Protein AF-A0A929GHX9-F1 (afdb_monomer)

Structure (mmCIF, N/CA/C/O backbone):
data_AF-A0A929GHX9-F1
#
_entry.id   AF-A0A929GHX9-F1
#
loop_
_atom_site.group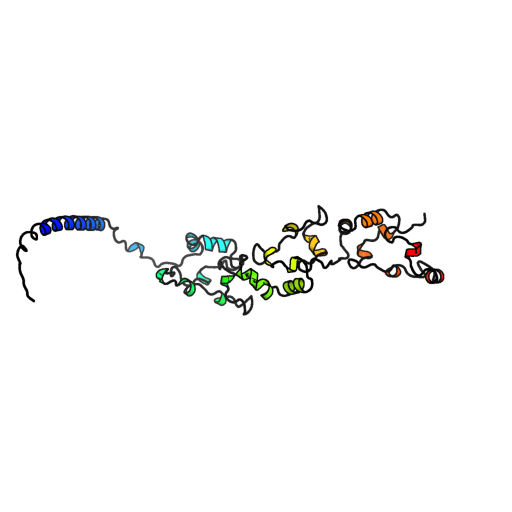_PDB
_atom_site.id
_atom_site.type_symbol
_atom_site.label_atom_id
_atom_site.label_alt_id
_atom_site.label_comp_id
_atom_site.label_asym_id
_atom_site.label_entity_id
_atom_site.label_seq_id
_atom_site.pdbx_PDB_ins_code
_atom_site.Cartn_x
_atom_site.Cartn_y
_atom_site.Cartn_z
_atom_site.occupancy
_atom_site.B_iso_or_equiv
_atom_site.auth_seq_id
_atom_site.auth_comp_id
_atom_site.auth_asym_id
_atom_site.auth_atom_id
_atom_site.pdbx_PDB_model_num
ATOM 1 N N . MET A 1 1 ? 95.157 1.832 -20.593 1.00 36.91 1 MET A N 1
ATOM 2 C CA . MET A 1 1 ? 96.230 1.495 -21.554 1.00 36.91 1 MET A CA 1
ATOM 3 C C . MET A 1 1 ? 95.744 0.381 -22.468 1.00 36.91 1 MET A C 1
ATOM 5 O O . MET A 1 1 ? 95.358 -0.647 -21.940 1.00 36.91 1 MET A O 1
ATOM 9 N N . SER A 1 2 ? 95.750 0.665 -23.778 1.00 35.66 2 SER A N 1
ATOM 10 C CA . SER A 1 2 ? 95.789 -0.217 -24.967 1.00 35.66 2 SER A CA 1
ATOM 11 C C . SER A 1 2 ? 94.829 -1.414 -25.064 1.00 35.66 2 SER A C 1
ATOM 13 O O . SER A 1 2 ? 94.863 -2.300 -24.226 1.00 35.66 2 SER A O 1
ATOM 15 N N . ASN A 1 3 ? 93.905 -1.421 -26.043 1.00 36.97 3 ASN A N 1
ATOM 16 C CA . ASN A 1 3 ? 94.089 -1.852 -27.460 1.00 36.97 3 ASN A CA 1
ATOM 17 C C . ASN A 1 3 ? 94.323 -3.377 -27.561 1.00 36.97 3 ASN A C 1
ATOM 19 O O . ASN A 1 3 ? 95.071 -3.917 -26.766 1.00 36.97 3 ASN A O 1
ATOM 23 N N . HIS A 1 4 ? 93.817 -4.169 -28.509 1.00 40.00 4 HIS A N 1
ATOM 24 C CA . HIS A 1 4 ? 93.197 -3.974 -29.826 1.00 40.00 4 HIS A CA 1
ATOM 25 C C . HIS A 1 4 ? 92.710 -5.392 -30.271 1.00 40.00 4 HIS A C 1
ATOM 27 O O . HIS A 1 4 ? 93.359 -6.371 -29.931 1.00 40.00 4 HIS A O 1
ATOM 33 N N . ILE A 1 5 ? 91.520 -5.561 -30.868 1.00 43.31 5 ILE A N 1
ATOM 34 C CA . ILE A 1 5 ? 91.279 -5.805 -32.316 1.00 43.31 5 ILE A CA 1
ATOM 35 C C . ILE A 1 5 ? 91.513 -7.252 -32.857 1.00 43.31 5 ILE A C 1
ATOM 37 O O . ILE A 1 5 ? 92.570 -7.840 -32.684 1.00 43.31 5 ILE A O 1
ATOM 41 N N . GLN A 1 6 ? 90.525 -7.696 -33.665 1.00 38.97 6 GLN A N 1
ATOM 42 C CA . GLN A 1 6 ? 90.469 -8.787 -34.681 1.00 38.97 6 GLN A CA 1
ATOM 43 C C . GLN A 1 6 ? 90.104 -10.193 -34.179 1.00 38.97 6 GLN A C 1
ATOM 45 O O . GLN A 1 6 ? 90.779 -10.789 -33.358 1.00 38.97 6 GLN A O 1
ATOM 50 N N . THR A 1 7 ? 89.044 -10.807 -34.712 1.00 40.12 7 THR A N 1
ATOM 51 C CA . THR A 1 7 ? 89.119 -11.404 -36.054 1.00 40.12 7 THR A CA 1
ATOM 52 C C . THR A 1 7 ? 87.751 -11.535 -36.735 1.00 40.12 7 THR A C 1
ATOM 54 O O . THR A 1 7 ? 86.818 -12.152 -36.233 1.00 40.12 7 THR A O 1
ATOM 57 N N . LYS A 1 8 ? 87.672 -10.978 -37.950 1.00 43.44 8 LYS A N 1
ATOM 58 C CA . LYS A 1 8 ? 86.725 -11.364 -39.001 1.00 43.44 8 LYS A CA 1
ATOM 59 C C . LYS A 1 8 ? 87.152 -12.718 -39.574 1.00 43.44 8 LYS A C 1
ATOM 61 O O . LYS A 1 8 ? 88.300 -12.834 -39.995 1.00 43.44 8 LYS A O 1
ATOM 66 N N . LYS A 1 9 ? 86.232 -13.679 -39.680 1.00 44.31 9 LYS A N 1
ATOM 67 C CA . LYS A 1 9 ? 86.100 -14.683 -40.762 1.00 44.31 9 LYS A CA 1
ATOM 68 C C . LYS A 1 9 ? 84.947 -15.627 -40.403 1.00 44.31 9 LYS A C 1
ATOM 70 O O . LYS A 1 9 ? 84.676 -15.822 -39.230 1.00 44.31 9 LYS A O 1
ATOM 75 N N . LEU A 1 10 ? 84.314 -16.209 -41.420 1.00 41.12 10 LEU A N 1
ATOM 76 C CA . LEU A 1 10 ? 83.155 -17.120 -41.368 1.00 41.12 10 LEU A CA 1
ATOM 77 C C . LEU A 1 10 ? 81.759 -16.469 -41.427 1.00 41.12 10 LEU A C 1
ATOM 79 O O . LEU A 1 10 ? 80.796 -16.958 -40.852 1.00 41.12 10 LEU A O 1
ATOM 83 N N . ILE A 1 11 ? 81.619 -15.432 -42.252 1.00 49.66 11 ILE A N 1
ATOM 84 C CA . ILE A 1 11 ? 80.398 -15.245 -43.049 1.00 49.66 11 ILE A CA 1
ATOM 85 C C . ILE A 1 11 ? 80.761 -15.747 -44.444 1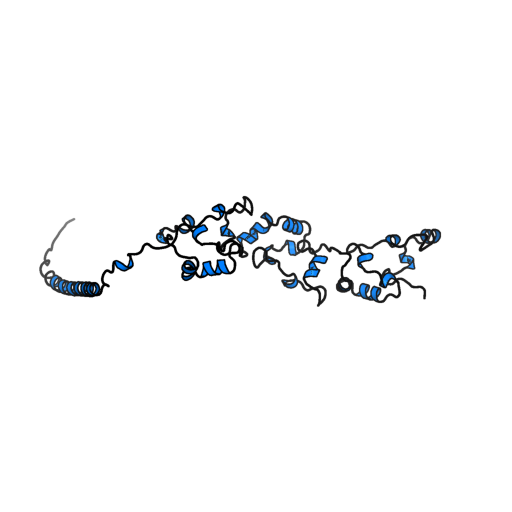.00 49.66 11 ILE A C 1
ATOM 87 O O . ILE A 1 11 ? 81.532 -15.047 -45.090 1.00 49.66 11 ILE A O 1
ATOM 91 N N . THR A 1 12 ? 80.273 -16.925 -44.867 1.00 49.53 12 THR A N 1
ATOM 92 C CA . THR A 1 12 ? 80.007 -17.228 -46.300 1.00 49.53 12 THR A CA 1
ATOM 93 C C . THR A 1 12 ? 79.404 -18.602 -46.639 1.00 49.53 12 THR A C 1
ATOM 95 O O . THR A 1 12 ? 79.076 -18.783 -47.803 1.00 49.53 12 THR A O 1
ATOM 98 N N . ILE A 1 13 ? 79.200 -19.569 -45.725 1.00 48.34 13 ILE A N 1
ATOM 99 C CA . ILE A 1 13 ? 78.753 -20.926 -46.161 1.00 48.34 13 ILE A CA 1
ATOM 100 C C . ILE A 1 13 ? 77.459 -21.449 -45.496 1.00 48.34 13 ILE A C 1
ATOM 102 O O . ILE A 1 13 ? 76.863 -22.393 -45.998 1.00 48.34 13 ILE A O 1
ATOM 106 N N . SER A 1 14 ? 76.909 -20.794 -44.465 1.00 45.03 14 SER A N 1
ATOM 107 C CA . SER A 1 14 ? 75.649 -21.262 -43.833 1.00 45.03 14 SER A CA 1
ATOM 108 C C . SER A 1 14 ? 74.358 -20.639 -44.393 1.00 45.03 14 SER A C 1
ATOM 110 O O . SER A 1 14 ? 73.260 -21.017 -43.997 1.00 45.03 14 SER A O 1
ATOM 112 N N . MET A 1 15 ? 74.457 -19.686 -45.325 1.00 43.44 15 MET A N 1
ATOM 113 C CA . MET A 1 15 ? 73.304 -18.898 -45.795 1.00 43.44 15 MET A CA 1
ATOM 114 C C . MET A 1 15 ? 72.693 -19.408 -47.114 1.00 43.44 15 MET A C 1
ATOM 116 O O . MET A 1 15 ? 71.660 -18.906 -47.539 1.00 43.44 15 MET A O 1
ATOM 120 N N . MET A 1 16 ? 73.288 -20.427 -47.747 1.00 45.50 16 MET A N 1
ATOM 121 C CA . MET A 1 16 ? 72.773 -21.015 -48.996 1.00 45.50 16 MET A CA 1
ATOM 122 C C . MET A 1 16 ? 71.933 -22.286 -48.799 1.00 45.50 16 MET A C 1
ATOM 124 O O . MET A 1 16 ? 71.165 -22.635 -49.688 1.00 45.50 16 MET A O 1
ATOM 128 N N . VAL A 1 17 ? 71.996 -22.945 -47.636 1.00 47.84 17 VAL A N 1
ATOM 129 C CA . VAL A 1 17 ? 71.197 -24.162 -47.366 1.00 47.84 17 VAL A CA 1
ATOM 130 C C . VAL A 1 17 ? 69.875 -23.846 -46.644 1.00 47.84 17 VAL A C 1
ATOM 132 O O . VAL A 1 17 ? 68.898 -24.570 -46.807 1.00 47.84 17 VAL A O 1
ATOM 135 N N . LEU A 1 18 ? 69.772 -22.711 -45.938 1.00 43.69 18 LEU A N 1
ATOM 136 C CA . LEU A 1 18 ? 68.536 -22.313 -45.239 1.00 43.69 18 LEU A CA 1
ATOM 137 C C . LEU A 1 18 ? 67.486 -21.629 -46.147 1.00 43.69 18 LEU A C 1
ATOM 139 O O . LEU A 1 18 ? 66.310 -21.552 -45.791 1.00 43.69 18 LEU A O 1
ATOM 143 N N . ILE A 1 19 ? 67.882 -21.168 -47.339 1.00 47.41 19 ILE A N 1
ATOM 144 C CA . ILE A 1 19 ? 66.967 -20.546 -48.317 1.00 47.41 19 ILE A CA 1
ATOM 145 C C . ILE A 1 19 ? 66.222 -21.614 -49.143 1.00 47.41 19 ILE A C 1
ATOM 147 O O . ILE A 1 19 ? 65.085 -21.401 -49.551 1.00 47.41 19 ILE A O 1
ATOM 151 N N . ALA A 1 20 ? 66.793 -22.812 -49.319 1.00 46.59 20 ALA A N 1
ATOM 152 C CA . ALA A 1 20 ? 66.126 -23.898 -50.044 1.00 46.59 20 ALA A CA 1
ATOM 153 C C . ALA A 1 20 ? 65.018 -24.597 -49.222 1.00 46.59 20 ALA A C 1
ATOM 155 O O . ALA A 1 20 ? 64.057 -25.099 -49.797 1.00 46.59 20 ALA A O 1
ATOM 156 N N . ALA A 1 21 ? 65.100 -24.587 -47.884 1.00 48.75 21 ALA A N 1
ATOM 157 C CA . ALA A 1 21 ? 64.090 -25.200 -47.008 1.00 48.75 21 ALA A CA 1
ATOM 158 C C . ALA A 1 21 ? 62.891 -24.280 -46.695 1.00 48.75 21 ALA A C 1
ATOM 160 O O . ALA A 1 21 ? 61.822 -24.761 -46.327 1.00 48.75 21 ALA A O 1
ATOM 161 N N . THR A 1 22 ? 63.028 -22.964 -46.877 1.00 47.44 22 THR A N 1
ATOM 162 C CA . THR A 1 22 ? 61.936 -21.991 -46.679 1.00 47.44 22 THR A CA 1
ATOM 163 C C . THR A 1 22 ? 61.046 -21.822 -47.917 1.00 47.44 22 THR A C 1
ATOM 165 O O . THR A 1 22 ? 59.905 -21.383 -47.793 1.00 47.44 22 THR A O 1
ATOM 168 N N . LEU A 1 23 ? 61.499 -22.263 -49.097 1.00 45.69 23 LEU A N 1
ATOM 169 C CA . LEU A 1 23 ? 60.709 -22.247 -50.336 1.00 45.69 23 LEU A CA 1
ATOM 170 C C . LEU A 1 23 ? 59.719 -23.422 -50.476 1.00 45.69 23 LEU A C 1
ATOM 172 O O . LEU A 1 23 ? 58.773 -23.307 -51.250 1.00 45.69 23 LEU A O 1
ATOM 176 N N . LEU A 1 24 ? 59.857 -24.512 -49.706 1.00 47.91 24 LEU A N 1
ATOM 177 C CA . LEU A 1 24 ? 58.891 -25.628 -49.736 1.00 47.91 24 LEU A CA 1
ATOM 178 C C . LEU A 1 24 ? 57.706 -25.483 -48.762 1.00 47.91 24 LEU A C 1
ATOM 180 O O . LEU A 1 24 ? 56.697 -26.156 -48.950 1.00 47.91 24 LEU A O 1
ATOM 184 N N . VAL A 1 25 ? 57.769 -24.589 -47.768 1.00 50.75 25 VAL A N 1
ATOM 185 C CA . VAL A 1 25 ? 56.644 -24.350 -46.831 1.00 50.75 25 VAL A CA 1
ATOM 186 C C . VAL A 1 25 ? 55.716 -23.222 -47.317 1.00 50.75 25 VAL A C 1
ATOM 188 O O . VAL A 1 25 ? 54.546 -23.175 -46.949 1.00 50.75 25 VAL A O 1
ATOM 191 N N . ALA A 1 26 ? 56.181 -22.352 -48.221 1.00 49.44 26 ALA A N 1
ATOM 192 C CA . ALA A 1 26 ? 55.338 -21.329 -48.849 1.00 49.44 26 ALA A CA 1
ATOM 193 C C . ALA A 1 26 ? 54.342 -21.908 -49.882 1.00 49.44 26 ALA A C 1
ATOM 195 O O . ALA A 1 26 ? 53.277 -21.333 -50.109 1.00 49.44 26 ALA A O 1
ATOM 196 N N . GLY A 1 27 ? 54.658 -23.063 -50.484 1.00 47.72 27 GLY A N 1
ATOM 197 C CA . GLY A 1 27 ? 53.808 -23.711 -51.491 1.00 47.72 27 GLY A CA 1
ATOM 198 C C . GLY A 1 27 ? 52.531 -24.348 -50.928 1.00 47.72 27 GLY A C 1
ATOM 199 O O . GLY A 1 27 ? 51.500 -24.346 -51.596 1.00 47.72 27 GLY A O 1
ATOM 200 N N . THR A 1 28 ? 52.555 -24.843 -49.686 1.00 49.06 28 THR A N 1
ATOM 201 C CA . THR A 1 28 ? 51.392 -25.508 -49.067 1.00 49.06 28 THR A CA 1
ATOM 202 C C . THR A 1 28 ? 50.371 -24.516 -48.509 1.00 49.06 28 THR A C 1
ATOM 204 O O . THR A 1 28 ? 49.171 -24.748 -48.635 1.00 49.06 28 THR A O 1
ATOM 207 N N . ALA A 1 29 ? 50.813 -23.367 -47.981 1.00 50.38 29 ALA A N 1
ATOM 208 C CA . ALA A 1 29 ? 49.911 -22.291 -47.561 1.00 50.38 29 ALA A CA 1
ATOM 209 C C . ALA A 1 29 ? 49.147 -21.687 -48.755 1.00 50.38 29 ALA A C 1
ATOM 211 O O . ALA A 1 29 ? 47.950 -21.428 -48.653 1.00 50.38 29 ALA A O 1
ATOM 212 N N . SER A 1 30 ? 49.810 -21.537 -49.909 1.00 52.50 30 SER A N 1
ATOM 213 C CA . SER A 1 30 ? 49.199 -21.019 -51.142 1.00 52.50 30 SER A CA 1
ATOM 214 C C . SER A 1 30 ? 48.161 -21.977 -51.747 1.00 52.50 30 SER A C 1
ATOM 216 O O . SER A 1 30 ? 47.097 -21.521 -52.170 1.00 52.50 30 SER A O 1
ATOM 218 N N . ALA A 1 31 ? 48.418 -23.292 -51.726 1.00 51.97 31 ALA A N 1
ATOM 219 C CA . ALA A 1 31 ? 47.500 -24.324 -52.225 1.00 51.97 31 ALA A CA 1
ATOM 220 C C . ALA A 1 31 ? 46.238 -24.490 -51.348 1.00 51.97 31 ALA A C 1
ATOM 222 O O . ALA A 1 31 ? 45.134 -24.666 -51.860 1.00 51.97 31 ALA A O 1
ATOM 223 N N . GLN A 1 32 ? 46.370 -24.372 -50.021 1.00 51.56 32 GLN A N 1
ATOM 224 C CA . GLN A 1 32 ? 45.232 -24.448 -49.093 1.00 51.56 32 GLN A CA 1
ATOM 225 C C . GLN A 1 32 ? 44.309 -23.217 -49.212 1.00 51.56 32 GLN A C 1
ATOM 227 O O . GLN A 1 32 ? 43.085 -23.334 -49.154 1.00 51.56 32 GLN A O 1
ATOM 232 N N . GLN A 1 33 ? 44.888 -22.029 -49.421 1.00 53.19 33 GLN A N 1
ATOM 233 C CA . GLN A 1 33 ? 44.145 -20.774 -49.592 1.00 53.19 33 GLN A CA 1
ATOM 234 C C . GLN A 1 33 ? 43.445 -20.676 -50.958 1.00 53.19 33 GLN A C 1
ATOM 236 O O . GLN A 1 33 ? 42.424 -19.999 -51.075 1.00 53.19 33 GLN A O 1
ATOM 241 N N . THR A 1 34 ? 43.976 -21.344 -51.987 1.00 52.59 34 THR A N 1
ATOM 242 C CA . THR A 1 34 ? 43.334 -21.466 -53.308 1.00 52.59 34 THR A CA 1
ATOM 243 C C . THR A 1 34 ? 42.204 -22.497 -53.286 1.00 52.59 34 THR A C 1
ATOM 245 O O . THR A 1 34 ? 41.095 -22.164 -53.688 1.00 52.59 34 THR A O 1
ATOM 248 N N . ALA A 1 35 ? 42.402 -23.667 -52.670 1.00 54.94 35 ALA A N 1
ATOM 249 C CA . ALA A 1 35 ? 41.354 -24.688 -52.543 1.00 54.94 35 ALA A CA 1
ATOM 250 C C . ALA A 1 35 ? 40.109 -24.231 -51.744 1.00 54.94 35 ALA A C 1
ATOM 252 O O . ALA A 1 35 ? 38.997 -24.681 -52.018 1.00 54.94 35 ALA A O 1
ATOM 253 N N . MET A 1 36 ? 40.259 -23.320 -50.769 1.00 58.38 36 MET A N 1
ATOM 254 C CA . MET A 1 36 ? 39.113 -22.719 -50.059 1.00 58.38 36 MET A CA 1
ATOM 255 C C . MET A 1 36 ? 38.369 -21.661 -50.888 1.00 58.38 36 MET A C 1
ATOM 257 O O . MET A 1 36 ? 37.184 -21.432 -50.653 1.00 58.38 36 MET A O 1
ATOM 261 N N . ARG A 1 37 ? 39.037 -21.009 -51.849 1.00 58.56 37 ARG A N 1
ATOM 262 C CA . ARG A 1 37 ? 38.414 -20.011 -52.735 1.00 58.56 37 ARG A CA 1
ATOM 263 C C . ARG A 1 37 ? 37.550 -20.653 -53.818 1.00 58.56 37 ARG A C 1
ATOM 265 O O . ARG A 1 37 ? 36.534 -20.069 -54.182 1.00 58.56 37 ARG A O 1
ATOM 272 N N . ASP A 1 38 ? 37.898 -21.862 -54.250 1.00 63.38 38 ASP A N 1
ATOM 273 C CA . ASP A 1 38 ? 37.179 -22.598 -55.299 1.00 63.38 38 ASP A CA 1
ATOM 274 C C . ASP A 1 38 ? 35.839 -23.207 -54.827 1.00 63.38 38 ASP A C 1
ATOM 276 O O . ASP A 1 38 ? 35.054 -23.677 -55.645 1.00 63.38 38 ASP A O 1
ATOM 280 N N . ASN A 1 39 ? 35.542 -23.161 -53.520 1.00 69.69 39 ASN A N 1
ATOM 281 C CA . ASN A 1 39 ? 34.286 -23.636 -52.913 1.00 69.69 39 ASN A CA 1
ATOM 282 C C . ASN A 1 39 ? 33.384 -22.504 -52.389 1.00 69.69 39 ASN A C 1
ATOM 284 O O . ASN A 1 39 ? 32.491 -22.737 -51.571 1.00 69.69 39 ASN A O 1
ATOM 288 N N . LEU A 1 40 ? 33.609 -21.262 -52.823 1.00 77.12 40 LEU A N 1
ATOM 289 C CA . LEU A 1 40 ? 32.732 -20.159 -52.438 1.00 77.12 40 LEU A CA 1
ATOM 290 C C . LEU A 1 40 ? 31.395 -20.243 -53.197 1.00 77.12 40 LEU A C 1
ATOM 292 O O . LEU A 1 40 ? 31.396 -20.499 -54.404 1.00 77.12 40 LEU A O 1
ATOM 296 N N . PRO A 1 41 ? 30.251 -20.010 -52.522 1.00 81.25 41 PRO A N 1
ATOM 297 C CA . PRO A 1 41 ? 28.956 -19.950 -53.187 1.00 81.25 41 PRO A CA 1
ATOM 298 C C . PRO A 1 41 ? 28.979 -18.943 -54.339 1.00 81.25 41 PRO A C 1
ATOM 300 O O . PRO A 1 41 ? 29.503 -17.836 -54.194 1.00 81.25 41 PRO A O 1
ATOM 303 N N . ALA A 1 42 ? 28.388 -19.318 -55.476 1.00 85.31 42 ALA A N 1
ATOM 304 C CA . ALA A 1 42 ? 28.246 -18.409 -56.605 1.00 85.31 42 ALA A CA 1
ATOM 305 C C . ALA A 1 42 ? 27.461 -17.155 -56.188 1.00 85.31 42 ALA A C 1
ATOM 307 O O . ALA A 1 42 ? 26.467 -17.242 -55.460 1.00 85.31 42 ALA A O 1
ATOM 308 N N . VAL A 1 43 ? 27.902 -15.988 -56.668 1.00 86.56 43 VAL A N 1
ATOM 309 C CA . VAL A 1 43 ? 27.217 -14.718 -56.409 1.00 86.56 43 VAL A CA 1
ATOM 310 C C . VAL A 1 43 ? 25.802 -14.798 -56.971 1.00 86.56 43 VAL A C 1
ATOM 312 O O . VAL A 1 43 ? 25.617 -14.956 -58.177 1.00 86.56 43 VAL A O 1
ATOM 315 N N . ASN A 1 44 ? 24.807 -14.649 -56.100 1.00 87.62 44 ASN A N 1
ATOM 316 C CA . ASN A 1 44 ? 23.408 -14.602 -56.492 1.00 87.62 44 ASN A CA 1
ATOM 317 C C . ASN A 1 44 ? 22.806 -13.225 -56.185 1.00 87.62 44 ASN A C 1
ATOM 319 O O . ASN A 1 44 ? 22.322 -12.974 -55.081 1.00 87.62 44 ASN A O 1
ATOM 323 N N . ALA A 1 45 ? 22.814 -12.337 -57.181 1.00 88.69 45 ALA A N 1
ATOM 324 C CA . ALA A 1 45 ? 22.251 -10.993 -57.060 1.00 88.69 45 ALA A CA 1
ATOM 325 C C . ALA A 1 45 ? 20.734 -10.992 -56.787 1.00 88.69 45 ALA A C 1
ATOM 327 O O . ALA A 1 45 ? 20.217 -10.017 -56.243 1.00 88.69 45 ALA A O 1
ATOM 328 N N . SER A 1 46 ? 20.015 -12.081 -57.098 1.00 90.19 46 SER A N 1
ATOM 329 C CA . SER A 1 46 ? 18.566 -12.156 -56.881 1.00 90.19 46 SER A CA 1
ATOM 330 C C . SER A 1 46 ? 18.183 -12.127 -55.400 1.00 90.19 46 SER A C 1
ATOM 332 O O . SER A 1 46 ? 17.062 -11.746 -55.076 1.00 90.19 46 SER A O 1
ATOM 334 N N . LEU A 1 47 ? 19.100 -12.504 -54.500 1.00 90.00 47 LEU A N 1
ATOM 335 C CA . LEU A 1 47 ? 18.871 -12.477 -53.050 1.00 90.00 47 LEU A CA 1
ATOM 336 C C . LEU A 1 47 ? 18.690 -11.052 -52.503 1.00 90.00 47 LEU A C 1
ATOM 338 O O . LEU A 1 47 ? 18.111 -10.887 -51.435 1.00 90.00 47 LEU A O 1
ATOM 342 N N . TYR A 1 48 ? 19.153 -10.037 -53.238 1.00 91.12 48 TYR A N 1
ATOM 343 C CA . TYR A 1 48 ? 19.098 -8.622 -52.853 1.00 91.12 48 TYR A CA 1
ATOM 344 C C . TYR A 1 48 ? 18.261 -7.783 -53.829 1.00 91.12 48 TYR A C 1
ATOM 346 O O . TYR A 1 48 ? 18.377 -6.562 -53.854 1.00 91.12 48 TYR A O 1
ATOM 354 N N . ALA A 1 49 ? 17.447 -8.430 -54.669 1.00 90.94 49 ALA A N 1
ATOM 355 C CA . ALA A 1 49 ? 16.682 -7.751 -55.713 1.00 90.94 49 ALA A CA 1
ATOM 356 C C . ALA A 1 49 ? 15.424 -7.035 -55.191 1.00 90.94 49 ALA A C 1
ATOM 358 O O . ALA A 1 49 ? 14.895 -6.166 -55.878 1.00 90.94 49 ALA A O 1
ATOM 359 N N . ALA A 1 50 ? 14.930 -7.410 -54.009 1.00 89.81 50 ALA A N 1
ATOM 360 C CA . ALA A 1 50 ? 13.751 -6.805 -53.400 1.00 89.81 50 ALA A CA 1
ATOM 361 C C . ALA A 1 50 ? 14.137 -5.687 -52.426 1.00 89.81 50 ALA A C 1
ATOM 363 O O . ALA A 1 50 ? 15.104 -5.814 -51.673 1.00 89.81 50 ALA A O 1
ATOM 364 N N . GLU A 1 51 ? 13.333 -4.624 -52.396 1.00 90.44 51 GLU A N 1
ATOM 365 C CA . GLU A 1 51 ? 13.423 -3.622 -51.338 1.00 90.44 51 GLU A CA 1
ATOM 366 C C . GLU A 1 51 ? 12.880 -4.204 -50.020 1.00 90.44 51 GLU A C 1
ATOM 368 O O . GLU A 1 51 ? 11.787 -4.784 -50.010 1.00 90.44 51 GLU A O 1
ATOM 373 N N . PRO A 1 52 ? 13.616 -4.083 -48.901 1.00 85.19 52 PRO A N 1
ATOM 374 C CA . PRO A 1 52 ? 13.145 -4.572 -47.614 1.00 85.19 52 PRO A CA 1
ATOM 375 C C . PRO A 1 52 ? 11.891 -3.819 -47.164 1.00 85.19 52 PRO A C 1
ATOM 377 O O . PRO A 1 52 ? 11.909 -2.598 -47.010 1.00 85.19 52 PRO A O 1
ATOM 380 N N . ILE A 1 53 ? 10.814 -4.553 -46.891 1.00 88.12 53 ILE A N 1
ATOM 381 C CA . ILE A 1 53 ? 9.661 -4.000 -46.179 1.00 88.12 53 ILE A CA 1
ATOM 382 C C . ILE A 1 53 ? 9.945 -3.964 -44.669 1.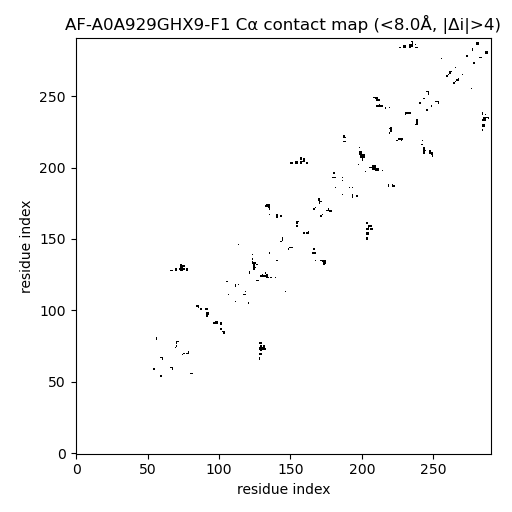00 88.12 53 ILE A C 1
ATOM 384 O O . ILE A 1 53 ? 10.678 -4.822 -44.166 1.00 88.12 53 ILE A O 1
ATOM 388 N N . PRO A 1 54 ? 9.370 -3.006 -43.921 1.00 86.44 54 PRO A N 1
ATOM 389 C CA . PRO A 1 54 ? 9.484 -3.000 -42.470 1.00 86.44 54 PRO A CA 1
ATOM 390 C C . PRO A 1 54 ? 8.922 -4.276 -41.838 1.00 86.44 54 PRO A C 1
ATOM 392 O O . PRO A 1 54 ? 7.911 -4.812 -42.296 1.00 86.44 54 PRO A O 1
ATOM 395 N N . LEU A 1 55 ? 9.563 -4.727 -40.759 1.00 89.75 55 LEU A N 1
ATOM 396 C CA . LEU A 1 55 ? 9.086 -5.866 -39.984 1.00 89.75 55 LEU A CA 1
ATOM 397 C C . LEU A 1 55 ? 7.759 -5.538 -39.290 1.00 89.75 55 LEU A C 1
ATOM 399 O O . LEU A 1 55 ? 7.527 -4.417 -38.837 1.00 89.75 55 LEU A O 1
ATOM 403 N N . THR A 1 56 ? 6.915 -6.555 -39.188 1.00 93.31 56 THR A N 1
ATOM 404 C CA . THR A 1 56 ? 5.705 -6.577 -38.358 1.00 93.31 56 THR A CA 1
ATOM 405 C C . THR A 1 56 ? 6.049 -6.852 -36.889 1.00 93.31 56 THR A C 1
ATOM 407 O O . THR A 1 56 ? 7.136 -7.335 -36.562 1.00 93.31 56 THR A O 1
ATOM 410 N N . VAL A 1 57 ? 5.108 -6.581 -35.981 1.00 93.31 57 VAL A N 1
ATOM 411 C CA . VAL A 1 57 ? 5.290 -6.798 -34.534 1.00 93.31 57 VAL A CA 1
ATOM 412 C C . VAL A 1 57 ? 5.588 -8.268 -34.197 1.00 93.31 57 VAL A C 1
ATOM 414 O O . VAL A 1 57 ? 6.444 -8.547 -33.356 1.00 93.31 57 VAL A O 1
ATOM 417 N N . ASP A 1 58 ? 4.940 -9.224 -34.867 1.00 95.31 58 ASP A N 1
ATOM 418 C CA . ASP A 1 58 ? 5.209 -10.654 -34.686 1.00 95.31 58 ASP A CA 1
ATOM 419 C C . ASP A 1 58 ? 6.581 -11.058 -35.234 1.00 95.31 58 ASP A C 1
ATOM 421 O O . ASP A 1 58 ? 7.278 -11.838 -34.586 1.00 95.31 58 ASP A O 1
ATOM 425 N N . GLN A 1 59 ? 7.027 -10.479 -36.354 1.00 95.19 59 GLN A N 1
ATOM 426 C CA . GLN A 1 59 ? 8.384 -10.693 -36.868 1.00 95.19 59 GLN A CA 1
ATOM 427 C C . GLN A 1 59 ? 9.458 -10.140 -35.925 1.00 95.19 59 GLN A C 1
ATOM 429 O O . GLN A 1 59 ? 10.450 -10.823 -35.675 1.00 95.19 59 GLN A O 1
ATOM 434 N N . CYS A 1 60 ? 9.250 -8.963 -35.325 1.00 94.62 60 CYS A N 1
ATOM 435 C CA . CYS A 1 60 ? 10.120 -8.463 -34.255 1.00 94.62 60 CYS A CA 1
ATOM 436 C C . CYS A 1 60 ? 10.173 -9.448 -33.072 1.00 94.62 60 CYS A C 1
ATOM 438 O O . CYS A 1 60 ? 11.246 -9.723 -32.525 1.00 94.62 60 CYS A O 1
ATOM 440 N N . GLY A 1 61 ? 9.024 -10.030 -32.709 1.00 95.75 61 GLY A N 1
ATOM 441 C CA . GLY A 1 61 ? 8.890 -11.014 -31.634 1.00 95.75 61 GLY A CA 1
ATOM 442 C C . GLY A 1 61 ? 9.604 -12.347 -31.873 1.00 95.75 61 GLY A C 1
ATOM 443 O O . GLY A 1 61 ? 9.926 -13.027 -30.899 1.00 95.75 61 GLY A O 1
ATOM 444 N N . GLN A 1 62 ? 9.913 -12.707 -33.124 1.00 96.75 62 GLN A N 1
ATOM 445 C CA . GLN A 1 62 ? 10.682 -13.921 -33.443 1.00 96.75 62 GLN A CA 1
ATOM 446 C C . GLN A 1 62 ? 12.119 -13.853 -32.905 1.00 96.75 62 GLN A C 1
ATOM 448 O O . GLN A 1 62 ? 12.674 -14.878 -32.512 1.00 96.75 62 GLN A O 1
ATOM 453 N N . CYS A 1 63 ? 12.701 -12.651 -32.834 1.00 96.44 63 CYS A N 1
ATOM 454 C CA . CYS A 1 63 ? 14.047 -12.426 -32.301 1.00 96.44 63 CYS A CA 1
ATOM 455 C C . CYS A 1 63 ? 14.018 -11.834 -30.883 1.00 96.44 63 CYS A C 1
ATOM 457 O O . CYS A 1 63 ? 14.762 -12.273 -30.00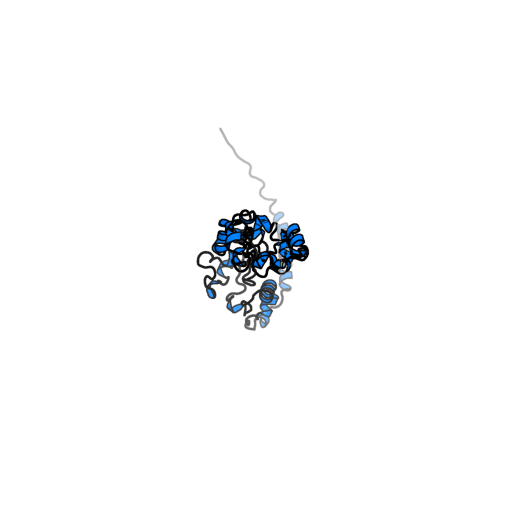7 1.00 96.44 63 CYS A O 1
ATOM 459 N N . HIS A 1 64 ? 13.131 -10.869 -30.618 1.00 95.81 64 HIS A N 1
ATOM 460 C CA . HIS A 1 64 ? 13.008 -10.185 -29.324 1.00 95.81 64 HIS A CA 1
ATOM 461 C C . HIS A 1 64 ? 11.949 -10.834 -28.425 1.00 95.81 64 HIS A C 1
ATOM 463 O O . HIS A 1 64 ? 11.065 -10.170 -27.878 1.00 95.81 64 HIS A O 1
ATOM 469 N N . THR A 1 65 ? 12.057 -12.152 -28.255 1.00 96.94 65 THR A N 1
ATOM 470 C CA . THR A 1 65 ? 11.052 -12.990 -27.580 1.00 96.94 65 THR A CA 1
ATOM 471 C C . THR A 1 65 ? 10.744 -12.528 -26.155 1.00 96.94 65 THR A C 1
ATOM 473 O O . THR A 1 65 ? 9.581 -12.509 -25.753 1.00 96.94 65 THR A O 1
ATOM 476 N N . ARG A 1 66 ? 11.761 -12.088 -25.399 1.00 97.38 66 ARG A N 1
ATOM 477 C CA . ARG A 1 66 ? 11.588 -11.558 -24.038 1.00 97.38 66 ARG A CA 1
ATOM 478 C C . ARG A 1 66 ? 10.766 -10.270 -24.020 1.00 97.38 66 ARG A C 1
ATOM 480 O O . ARG A 1 66 ? 9.767 -10.223 -23.315 1.00 97.38 66 ARG A O 1
ATOM 487 N N . HIS A 1 67 ? 11.141 -9.259 -24.805 1.00 95.94 67 HIS A N 1
ATOM 488 C CA . HIS A 1 67 ? 10.428 -7.974 -24.839 1.00 95.94 67 HIS A CA 1
ATOM 489 C C . HIS A 1 67 ? 8.997 -8.133 -25.350 1.00 95.94 67 HIS A C 1
ATOM 491 O O . HIS A 1 67 ? 8.065 -7.587 -24.767 1.00 95.94 67 HIS A O 1
ATOM 497 N N . PHE A 1 68 ? 8.813 -8.959 -26.382 1.00 97.12 68 PHE A N 1
ATOM 498 C CA . PHE A 1 68 ? 7.491 -9.311 -26.885 1.00 97.12 68 PHE A CA 1
ATOM 499 C C . PHE A 1 68 ? 6.636 -9.988 -25.803 1.00 97.12 68 PHE A C 1
ATOM 501 O O . PHE A 1 68 ? 5.470 -9.643 -25.608 1.00 97.12 68 PHE A O 1
ATOM 508 N N . SER A 1 69 ? 7.218 -10.930 -25.055 1.00 97.12 69 SER A N 1
ATOM 509 C CA . SER A 1 69 ? 6.546 -11.601 -23.941 1.00 97.12 69 SER A CA 1
ATOM 510 C C . SER A 1 69 ? 6.214 -10.641 -22.793 1.00 97.12 69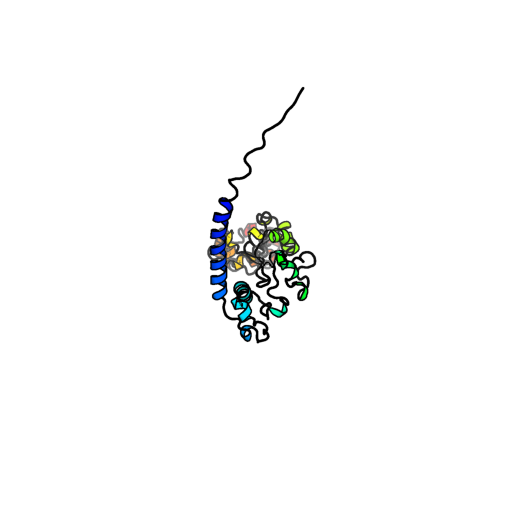 SER A C 1
ATOM 512 O O . SER A 1 69 ? 5.107 -10.697 -22.257 1.00 97.12 69 SER A O 1
ATOM 514 N N . ASP A 1 70 ? 7.133 -9.747 -22.431 1.00 97.75 70 ASP A N 1
ATOM 515 C CA . ASP A 1 70 ? 6.929 -8.740 -21.387 1.00 97.75 70 ASP A CA 1
ATOM 516 C C . ASP A 1 70 ? 5.779 -7.796 -21.751 1.00 97.75 70 ASP A C 1
ATOM 518 O O . ASP A 1 70 ? 4.860 -7.622 -20.949 1.00 97.75 70 ASP A O 1
ATOM 522 N N . LEU A 1 71 ? 5.748 -7.294 -22.992 1.00 96.88 71 LEU A N 1
ATOM 523 C CA . LEU A 1 71 ? 4.643 -6.482 -23.503 1.00 96.88 71 LEU A CA 1
ATOM 524 C C . LEU A 1 71 ? 3.321 -7.248 -23.465 1.00 96.88 71 LEU A C 1
ATOM 526 O O . LEU A 1 71 ? 2.315 -6.729 -22.978 1.00 96.88 71 LEU A O 1
ATOM 530 N N . LYS A 1 72 ? 3.314 -8.504 -23.924 1.00 95.81 72 LYS A N 1
ATOM 531 C CA . LYS A 1 72 ? 2.116 -9.353 -23.934 1.00 95.81 72 LYS A CA 1
ATOM 532 C C . LYS A 1 72 ? 1.551 -9.577 -22.530 1.00 95.81 72 LYS A C 1
ATOM 534 O O . LYS A 1 72 ? 0.338 -9.547 -22.354 1.00 95.81 72 LYS A O 1
ATOM 539 N N . GLN A 1 73 ? 2.410 -9.809 -21.541 1.00 96.44 73 GLN A N 1
ATOM 540 C CA . GLN A 1 73 ? 1.984 -10.143 -20.180 1.00 96.44 73 GLN A CA 1
ATOM 541 C C . GLN A 1 73 ? 1.762 -8.916 -19.287 1.00 96.44 73 GLN A C 1
ATOM 543 O O . GLN A 1 73 ? 0.973 -8.984 -18.346 1.00 96.44 73 GLN A O 1
ATOM 548 N N . ALA A 1 74 ? 2.492 -7.824 -19.522 1.00 96.06 74 ALA A N 1
ATOM 549 C CA . ALA A 1 74 ? 2.554 -6.683 -18.610 1.00 96.06 74 ALA A CA 1
ATOM 550 C C . ALA A 1 74 ? 2.897 -5.329 -19.252 1.00 96.06 74 ALA A C 1
ATOM 552 O O . ALA A 1 74 ? 3.162 -4.368 -18.527 1.00 96.06 74 ALA A O 1
ATOM 553 N N . GLY A 1 75 ? 2.828 -5.205 -20.578 1.00 94.94 75 GLY A N 1
ATOM 554 C CA . GLY A 1 75 ? 3.001 -3.919 -21.262 1.00 94.94 75 GLY A CA 1
ATOM 555 C C . GLY A 1 75 ? 1.883 -2.917 -20.952 1.00 94.94 75 GLY A C 1
ATOM 556 O O . GLY A 1 75 ? 2.075 -1.703 -21.041 1.00 94.94 75 GLY A O 1
ATOM 557 N N . GLY A 1 76 ? 0.702 -3.398 -20.548 1.00 94.25 76 GLY A N 1
ATOM 558 C CA . GLY A 1 76 ? -0.460 -2.545 -20.306 1.00 94.25 76 GLY A CA 1
ATOM 559 C C . GLY A 1 76 ? -0.798 -1.735 -21.559 1.00 94.25 76 GLY A C 1
ATOM 560 O O . GLY A 1 76 ? -1.015 -2.304 -22.620 1.00 94.25 76 GLY A O 1
ATOM 561 N N . LYS A 1 77 ? -0.788 -0.400 -21.459 1.00 92.94 77 LYS A N 1
ATOM 562 C CA . LYS A 1 77 ? -1.030 0.481 -22.617 1.00 92.94 77 LYS A CA 1
ATOM 563 C C . LYS A 1 77 ? 0.120 0.527 -23.631 1.00 92.94 77 LYS A C 1
ATOM 565 O O . LYS A 1 77 ? -0.094 1.041 -24.716 1.00 92.94 77 LYS A O 1
ATOM 570 N N . HIS A 1 78 ? 1.295 -0.022 -23.317 1.00 93.56 78 HIS A N 1
ATOM 571 C CA . HIS A 1 78 ? 2.433 -0.076 -24.245 1.00 93.56 78 HIS A CA 1
ATOM 572 C C . HIS A 1 78 ? 2.324 -1.218 -25.273 1.00 93.56 78 HIS A C 1
ATOM 574 O O . HIS A 1 78 ? 3.284 -1.540 -25.960 1.00 93.56 78 HIS A O 1
ATOM 580 N N . GLN A 1 79 ? 1.152 -1.847 -25.393 1.00 94.56 79 GLN A N 1
ATOM 581 C CA . GLN A 1 79 ? 0.852 -2.869 -26.396 1.00 94.56 79 GLN A CA 1
ATOM 582 C C . GLN A 1 79 ? 0.462 -2.230 -27.742 1.00 94.56 79 GLN A C 1
ATOM 584 O O . GLN A 1 79 ? -0.666 -2.380 -28.208 1.00 94.56 79 GLN A O 1
ATOM 589 N N . PHE A 1 80 ? 1.392 -1.495 -28.347 1.00 93.38 80 PHE A N 1
ATOM 590 C CA . PHE A 1 80 ? 1.255 -0.875 -29.670 1.00 93.38 80 PHE A CA 1
ATOM 591 C C . PHE A 1 80 ? 2.451 -1.241 -30.568 1.00 93.38 80 PHE A C 1
ATOM 593 O O . PHE A 1 80 ? 3.332 -1.994 -30.150 1.00 93.38 80 PHE A O 1
ATOM 600 N N . ASP A 1 81 ? 2.458 -0.772 -31.821 1.00 93.81 81 ASP A N 1
ATOM 601 C CA . ASP A 1 81 ? 3.514 -1.111 -32.781 1.00 93.81 81 ASP A CA 1
ATOM 602 C C . ASP A 1 81 ? 4.895 -0.655 -32.279 1.00 93.81 81 ASP A C 1
ATOM 604 O O . ASP A 1 81 ? 5.071 0.479 -31.838 1.00 93.81 81 ASP A O 1
ATOM 608 N N . CYS A 1 82 ? 5.897 -1.537 -32.348 1.00 94.19 82 CYS A N 1
ATOM 609 C CA . CYS A 1 82 ? 7.245 -1.267 -31.842 1.00 94.19 82 CYS A CA 1
ATOM 610 C C . CYS A 1 82 ? 7.848 0.022 -32.424 1.00 94.19 82 CYS A C 1
ATOM 612 O O . CYS A 1 82 ? 8.673 0.660 -31.772 1.00 94.19 82 CYS A O 1
ATOM 614 N N . ARG A 1 83 ? 7.433 0.398 -33.638 1.00 92.12 83 ARG A N 1
ATOM 615 C CA . ARG A 1 83 ? 7.934 1.546 -34.397 1.00 92.12 83 ARG A CA 1
ATOM 616 C C . ARG A 1 83 ? 7.385 2.890 -33.932 1.00 92.12 83 ARG A C 1
ATOM 618 O O . ARG A 1 83 ? 7.962 3.911 -34.272 1.00 92.12 83 ARG A O 1
ATOM 625 N N . GLU A 1 84 ? 6.323 2.892 -33.130 1.00 92.38 84 GLU A N 1
ATOM 626 C CA . GLU A 1 84 ? 5.799 4.110 -32.487 1.00 92.38 84 GLU A CA 1
ATOM 627 C C . GLU A 1 84 ? 6.719 4.604 -31.357 1.00 92.38 84 GLU A C 1
ATOM 629 O O . GLU A 1 84 ? 6.546 5.700 -30.835 1.00 92.38 84 GLU A O 1
ATOM 634 N N . CYS A 1 85 ? 7.689 3.780 -30.951 1.00 92.88 85 CYS A N 1
ATOM 635 C CA . CYS A 1 85 ? 8.693 4.124 -29.950 1.00 92.88 85 CYS A CA 1
ATOM 636 C C . CYS A 1 85 ? 10.107 3.980 -30.528 1.00 92.88 85 CYS A C 1
ATOM 638 O O . CYS A 1 85 ? 10.924 4.890 -30.422 1.00 92.88 85 CYS A O 1
ATOM 640 N N . HIS A 1 86 ? 10.401 2.855 -31.186 1.00 93.12 86 HIS A N 1
ATOM 641 C CA . HIS A 1 86 ? 11.692 2.608 -31.820 1.00 93.12 86 HIS A CA 1
ATOM 642 C C . HIS A 1 86 ? 11.711 3.114 -33.263 1.00 93.12 86 HIS A C 1
ATOM 644 O O . HIS A 1 86 ? 11.147 2.497 -34.160 1.00 93.12 86 HIS A O 1
ATOM 650 N N . GLU A 1 87 ? 12.435 4.199 -33.512 1.00 90.56 87 GLU A N 1
ATOM 651 C CA . GLU A 1 87 ? 12.622 4.729 -34.871 1.00 90.56 87 GLU A CA 1
ATOM 652 C C . GLU A 1 87 ? 13.879 4.170 -35.557 1.00 90.56 87 GLU A C 1
ATOM 654 O O . GLU A 1 87 ? 13.997 4.178 -36.783 1.00 90.56 87 GLU A O 1
ATOM 659 N N . VAL A 1 88 ? 14.820 3.643 -34.767 1.00 90.00 88 VAL A N 1
ATOM 660 C CA . VAL A 1 88 ? 16.098 3.099 -35.232 1.00 90.00 88 VAL A CA 1
ATOM 661 C C . VAL A 1 88 ? 16.246 1.654 -34.757 1.00 90.00 88 VAL A C 1
ATOM 663 O O . VAL A 1 88 ? 16.110 1.357 -33.572 1.00 90.00 88 VAL A O 1
ATOM 666 N N . PHE A 1 89 ? 16.575 0.748 -35.681 1.00 90.25 89 PHE A N 1
ATOM 667 C CA . PHE A 1 89 ? 16.688 -0.691 -35.425 1.00 90.25 89 PHE A CA 1
ATOM 668 C C . PHE A 1 89 ? 18.077 -1.218 -35.790 1.00 90.25 89 PHE A C 1
ATOM 670 O O . PHE A 1 89 ? 18.723 -0.704 -36.700 1.00 90.25 89 PHE A O 1
ATOM 677 N N . HIS A 1 90 ? 18.534 -2.256 -35.079 1.00 89.94 90 HIS A N 1
ATOM 678 C CA . HIS A 1 90 ? 19.827 -2.926 -35.308 1.00 89.94 90 HIS A CA 1
ATOM 679 C C . HIS A 1 90 ? 21.046 -1.977 -35.366 1.00 89.94 90 HIS A C 1
ATOM 681 O O . HIS A 1 90 ? 22.036 -2.263 -36.035 1.00 89.94 90 HIS A O 1
ATOM 687 N N . ALA A 1 91 ? 20.983 -0.854 -34.641 1.00 92.44 91 ALA A N 1
ATOM 688 C CA . ALA A 1 91 ? 22.030 0.172 -34.603 1.00 92.44 91 ALA A CA 1
ATOM 689 C C . ALA A 1 91 ? 22.935 0.105 -33.359 1.00 92.44 91 ALA A C 1
ATOM 691 O O . ALA A 1 91 ? 23.892 0.879 -33.250 1.00 92.44 91 ALA A O 1
ATOM 692 N N . TYR A 1 92 ? 22.649 -0.798 -32.414 1.00 93.62 92 TYR A N 1
ATOM 693 C CA . TYR A 1 92 ? 23.508 -1.000 -31.249 1.00 93.62 92 TYR A CA 1
ATOM 694 C C . TYR A 1 92 ? 24.880 -1.523 -31.683 1.00 93.62 92 TYR A C 1
ATOM 696 O O . TYR A 1 92 ? 24.992 -2.501 -32.423 1.00 93.62 92 TYR A O 1
ATOM 704 N N . ASN A 1 93 ? 25.931 -0.870 -31.201 1.00 94.75 93 ASN A N 1
ATOM 705 C CA . ASN A 1 93 ? 27.312 -1.195 -31.507 1.00 94.75 93 ASN A CA 1
ATOM 706 C C . ASN A 1 93 ? 28.095 -1.286 -30.185 1.00 94.75 93 ASN A C 1
ATOM 708 O O . ASN A 1 93 ? 28.389 -0.244 -29.593 1.00 94.75 93 ASN A O 1
ATOM 712 N N . PRO A 1 94 ? 28.450 -2.499 -29.712 1.00 93.94 94 PRO A N 1
ATOM 713 C CA . PRO A 1 94 ? 29.132 -2.664 -28.430 1.00 93.94 94 PRO A CA 1
ATOM 714 C C . PRO A 1 94 ? 30.448 -1.871 -28.320 1.00 93.94 94 PRO A C 1
ATOM 716 O O . PRO A 1 94 ? 30.622 -1.191 -27.312 1.00 93.94 94 PRO A O 1
ATOM 719 N N . PRO A 1 95 ? 31.334 -1.840 -29.342 1.00 96.50 95 PRO A N 1
ATOM 720 C CA . PRO A 1 95 ? 32.506 -0.957 -29.331 1.00 96.50 95 PRO A CA 1
ATOM 721 C C . PRO A 1 95 ? 32.218 0.538 -29.133 1.00 96.50 95 PRO A C 1
ATOM 723 O O . PRO A 1 95 ? 33.074 1.251 -28.618 1.00 96.50 95 PRO A O 1
ATOM 726 N N . ARG A 1 96 ? 31.047 1.030 -29.559 1.00 94.50 96 ARG A N 1
ATOM 727 C CA . ARG A 1 96 ? 30.642 2.438 -29.390 1.00 94.50 96 ARG A CA 1
ATOM 728 C C . ARG A 1 96 ? 29.840 2.694 -28.117 1.00 94.50 96 ARG A C 1
ATOM 730 O O . ARG A 1 96 ? 29.644 3.850 -27.774 1.00 94.50 96 ARG A O 1
ATOM 737 N N . ASN A 1 97 ? 29.364 1.644 -27.449 1.00 93.88 97 ASN A N 1
ATOM 738 C CA . ASN A 1 97 ? 28.505 1.724 -26.268 1.00 93.88 97 ASN A CA 1
ATOM 739 C C . ASN A 1 97 ? 27.318 2.705 -26.417 1.00 93.88 97 ASN A C 1
ATOM 741 O O . ASN A 1 97 ? 26.947 3.412 -25.486 1.00 93.88 97 ASN A O 1
ATOM 745 N N . ASN A 1 98 ? 26.708 2.752 -27.600 1.00 94.06 98 ASN A N 1
ATOM 746 C CA . ASN A 1 98 ? 25.733 3.780 -27.977 1.00 94.06 98 ASN A CA 1
ATOM 747 C C . ASN A 1 98 ? 24.291 3.494 -27.520 1.00 94.06 98 ASN A C 1
ATOM 749 O O . ASN A 1 98 ? 23.363 4.090 -28.053 1.00 94.06 98 ASN A O 1
ATOM 753 N N . TYR A 1 99 ? 24.068 2.569 -26.578 1.00 90.56 99 TYR A N 1
ATOM 754 C CA . TYR A 1 99 ? 22.714 2.140 -26.197 1.00 90.56 99 TYR A CA 1
ATOM 755 C C . TYR A 1 99 ? 21.863 3.305 -25.674 1.00 90.56 99 TYR A C 1
ATOM 757 O O . TYR A 1 99 ? 20.756 3.513 -26.155 1.00 90.56 99 TYR A O 1
ATOM 765 N N . ALA A 1 100 ? 22.397 4.098 -24.741 1.00 88.81 100 ALA A N 1
ATOM 766 C CA . ALA A 1 100 ? 21.668 5.216 -24.140 1.00 88.81 100 ALA A CA 1
ATOM 767 C C . ALA A 1 100 ? 21.258 6.293 -25.162 1.00 88.81 100 ALA A C 1
ATOM 769 O O . ALA A 1 100 ? 20.230 6.934 -24.992 1.00 88.81 100 ALA A O 1
ATOM 770 N N . GLU A 1 101 ? 22.035 6.467 -26.232 1.00 91.25 101 GLU A N 1
ATOM 771 C CA . GLU A 1 101 ? 21.781 7.472 -27.272 1.00 91.25 101 GLU A CA 1
ATOM 772 C C . GLU A 1 101 ? 20.670 7.054 -28.242 1.00 91.25 101 GLU A C 1
ATOM 774 O O . GLU A 1 101 ? 19.989 7.905 -28.805 1.00 91.25 101 GLU A O 1
ATOM 779 N N . ILE A 1 102 ? 20.504 5.746 -28.464 1.00 92.94 102 ILE A N 1
ATOM 780 C CA . ILE A 1 102 ? 19.550 5.198 -29.442 1.00 92.94 102 ILE A CA 1
ATOM 781 C C . ILE A 1 102 ? 18.248 4.707 -28.800 1.00 92.94 102 ILE A C 1
ATOM 783 O O . ILE A 1 102 ? 17.345 4.273 -29.516 1.00 92.94 102 ILE A O 1
ATOM 787 N N . MET A 1 103 ? 18.160 4.704 -27.466 1.00 92.25 103 MET A N 1
ATOM 788 C CA . MET A 1 103 ? 16.943 4.300 -26.771 1.00 92.25 103 MET A CA 1
ATOM 789 C C . MET A 1 103 ? 15.907 5.428 -26.762 1.00 92.25 103 MET A C 1
ATOM 791 O O . MET A 1 103 ? 16.256 6.574 -26.474 1.00 92.25 103 MET A O 1
ATOM 795 N N . PRO A 1 104 ? 14.625 5.115 -27.020 1.00 92.75 104 PRO A N 1
ATOM 796 C CA . PRO A 1 104 ? 13.559 6.105 -26.952 1.00 92.75 104 PRO A CA 1
ATOM 797 C C . PRO A 1 104 ? 13.414 6.688 -25.546 1.00 92.75 104 PRO A C 1
ATOM 799 O O . PRO A 1 104 ? 13.498 5.973 -24.544 1.00 92.75 104 PRO A O 1
ATOM 802 N N . LEU A 1 105 ? 13.151 7.991 -25.471 1.00 91.19 105 LEU A N 1
ATOM 803 C CA . LEU A 1 105 ? 12.936 8.680 -24.205 1.00 91.19 105 LEU A CA 1
ATOM 804 C C . LEU A 1 105 ? 11.467 8.592 -23.791 1.00 91.19 105 LEU A C 1
ATOM 806 O O . LEU A 1 105 ? 10.569 8.924 -24.562 1.00 91.19 105 LEU A O 1
ATOM 810 N N . CYS A 1 106 ? 11.215 8.236 -22.529 1.00 93.06 106 CYS A N 1
ATOM 811 C CA . CYS A 1 106 ? 9.862 8.215 -21.962 1.00 93.06 106 CYS A CA 1
ATOM 812 C C . CYS A 1 106 ? 9.174 9.587 -22.084 1.00 93.06 106 CYS A C 1
ATOM 814 O O . CYS A 1 106 ? 7.967 9.665 -22.321 1.00 93.06 106 CYS A O 1
ATOM 816 N N . ALA A 1 107 ? 9.971 10.657 -21.968 1.00 91.56 107 ALA A N 1
ATOM 817 C CA . ALA A 1 107 ? 9.537 12.048 -22.022 1.00 91.56 107 ALA A CA 1
ATOM 818 C C . ALA A 1 107 ? 8.903 12.465 -23.366 1.00 91.56 107 ALA A C 1
ATOM 820 O O . ALA A 1 107 ? 8.215 13.480 -23.430 1.00 91.56 107 ALA A O 1
ATOM 821 N N . THR A 1 108 ? 9.102 11.687 -24.438 1.00 91.31 108 THR A N 1
ATOM 822 C CA . THR A 1 108 ? 8.485 11.954 -25.748 1.00 91.31 108 THR A CA 1
ATOM 823 C C . THR A 1 108 ? 6.959 11.834 -25.696 1.00 91.31 108 THR A C 1
ATOM 825 O O . THR A 1 108 ? 6.257 12.550 -26.405 1.00 91.31 108 THR A O 1
ATOM 828 N N . CYS A 1 109 ? 6.432 10.957 -24.834 1.00 93.31 109 CYS A N 1
ATOM 829 C CA . CYS A 1 109 ? 4.990 10.744 -24.675 1.00 93.31 109 CYS A CA 1
ATOM 830 C C . CYS A 1 109 ? 4.484 11.045 -23.258 1.00 93.31 109 CYS A C 1
ATOM 832 O O . CYS A 1 109 ? 3.307 11.358 -23.076 1.00 93.31 109 CYS A O 1
ATOM 834 N N . HIS A 1 110 ? 5.345 10.933 -22.246 1.00 93.38 110 HIS A N 1
ATOM 835 C CA . HIS A 1 110 ? 4.997 11.150 -20.847 1.00 93.38 110 HIS A CA 1
ATOM 836 C C . HIS A 1 110 ? 5.608 12.448 -20.315 1.00 93.38 110 HIS A C 1
ATOM 838 O O . HIS A 1 110 ? 6.707 12.829 -20.687 1.00 93.38 110 HIS A O 1
ATOM 844 N N . GLY A 1 111 ? 4.900 13.122 -19.408 1.00 93.25 111 GLY A N 1
ATOM 845 C CA . GLY A 1 111 ? 5.484 14.201 -18.610 1.00 93.25 111 GLY A CA 1
ATOM 846 C C . GLY A 1 111 ? 6.273 13.650 -17.420 1.00 93.25 111 GLY A C 1
ATOM 847 O O . GLY A 1 111 ? 6.869 12.578 -17.486 1.00 93.25 111 GLY A O 1
ATOM 848 N N . GLN A 1 112 ? 6.206 14.357 -16.295 1.00 92.25 112 GLN A N 1
ATOM 849 C CA . GLN A 1 112 ? 6.806 13.945 -15.024 1.00 92.25 112 GLN A CA 1
ATOM 850 C C . GLN A 1 112 ? 5.700 13.512 -14.047 1.00 92.25 112 GLN A C 1
ATOM 852 O O . GLN A 1 112 ? 5.267 14.302 -13.209 1.00 92.25 112 GLN A O 1
ATOM 857 N N . PRO A 1 113 ? 5.181 12.271 -14.155 1.00 91.62 113 PRO A N 1
ATOM 858 C CA . PRO A 1 113 ? 4.043 11.820 -13.348 1.00 91.62 113 PRO A CA 1
ATOM 859 C C . PRO A 1 113 ? 4.357 11.719 -11.848 1.00 91.62 113 PRO A C 1
ATOM 861 O O . PRO A 1 113 ? 3.433 11.684 -11.044 1.00 91.62 113 PRO A O 1
ATOM 864 N N . HIS A 1 114 ? 5.639 11.676 -11.477 1.00 91.31 114 HIS A N 1
ATOM 865 C CA . HIS A 1 114 ? 6.116 11.630 -10.091 1.00 91.31 114 HIS A CA 1
ATOM 866 C C . HIS A 1 114 ? 6.763 12.960 -9.652 1.00 91.31 114 HIS A C 1
ATOM 868 O O . HIS A 1 114 ? 7.520 12.997 -8.684 1.00 91.31 114 HIS A O 1
ATOM 874 N N . GLY A 1 115 ? 6.478 14.047 -10.379 1.00 91.00 115 GLY A N 1
ATOM 875 C CA . GLY A 1 115 ? 7.057 15.368 -10.148 1.00 91.00 115 GLY A CA 1
ATOM 876 C C . GLY A 1 115 ? 8.542 15.471 -10.507 1.00 91.00 115 GLY A C 1
ATOM 877 O O . GLY A 1 115 ? 9.158 14.545 -11.035 1.00 91.00 115 GLY A O 1
ATOM 878 N N . ASP A 1 116 ? 9.116 16.627 -10.191 1.00 91.94 116 ASP A N 1
ATOM 879 C CA . ASP A 1 116 ? 10.423 17.057 -10.702 1.00 91.94 116 ASP A CA 1
ATOM 880 C C . ASP A 1 116 ? 11.612 16.389 -9.984 1.00 91.94 116 ASP A C 1
ATOM 882 O O . ASP A 1 116 ? 12.752 16.481 -10.435 1.00 91.94 116 ASP A O 1
ATOM 886 N N . LYS A 1 117 ? 11.363 15.710 -8.855 1.00 91.25 117 LYS A N 1
ATOM 887 C CA . LYS A 1 117 ? 12.399 15.020 -8.066 1.00 91.25 117 LYS A CA 1
ATOM 888 C C . LYS A 1 117 ? 12.815 13.671 -8.658 1.00 91.25 117 LYS A C 1
ATOM 890 O O . LYS A 1 117 ? 13.963 13.265 -8.498 1.00 91.25 117 LYS A O 1
ATOM 895 N N . HIS A 1 118 ? 11.896 12.965 -9.320 1.00 91.75 118 HIS A N 1
ATOM 896 C CA . HIS A 1 118 ? 12.099 11.585 -9.777 1.00 91.75 118 HIS A CA 1
ATOM 897 C C . HIS A 1 118 ? 11.929 11.477 -11.297 1.00 91.75 118 HIS A C 1
ATOM 899 O O . HIS A 1 118 ? 10.992 10.856 -11.801 1.00 91.75 118 HIS A O 1
ATOM 905 N N . VAL A 1 119 ? 12.853 12.102 -12.031 1.00 91.62 119 VAL A N 1
ATOM 906 C CA . VAL A 1 119 ? 12.814 12.201 -13.503 1.00 91.62 119 VAL A CA 1
ATOM 907 C C . VAL A 1 119 ? 13.603 11.104 -14.223 1.00 91.62 119 VAL A C 1
ATOM 909 O O . VAL A 1 119 ? 13.354 10.839 -15.396 1.00 91.62 119 VAL A O 1
ATOM 912 N N . GLU A 1 120 ? 14.497 10.410 -13.519 1.00 90.75 120 GLU A N 1
ATOM 913 C CA . GLU A 1 120 ? 15.269 9.285 -14.056 1.00 90.75 120 GLU A CA 1
ATOM 914 C C . GLU A 1 120 ? 14.413 8.012 -14.093 1.00 90.75 120 GLU A C 1
ATOM 916 O O . GLU A 1 120 ? 14.508 7.137 -13.230 1.00 90.75 120 GLU A O 1
ATOM 921 N N . CYS A 1 121 ? 13.527 7.922 -15.090 1.00 91.88 121 CYS A N 1
ATOM 922 C CA . CYS A 1 121 ? 12.453 6.927 -15.133 1.00 91.88 121 CYS A CA 1
ATOM 923 C C . CYS A 1 121 ? 12.963 5.484 -15.006 1.00 91.88 121 CYS A C 1
ATOM 925 O O . CYS A 1 121 ? 12.371 4.680 -14.285 1.00 91.88 121 CYS A O 1
ATOM 927 N N . ILE A 1 122 ? 14.063 5.155 -15.693 1.00 90.69 122 ILE A N 1
ATOM 928 C CA . ILE A 1 122 ? 14.586 3.784 -15.788 1.00 90.69 122 ILE A CA 1
ATOM 929 C C . ILE A 1 122 ? 15.209 3.281 -14.480 1.00 90.69 122 ILE A C 1
ATOM 931 O O . ILE A 1 122 ? 15.359 2.075 -14.313 1.00 90.69 122 ILE A O 1
ATOM 935 N N . ASN A 1 123 ? 15.510 4.172 -13.528 1.00 90.00 123 ASN A N 1
ATOM 936 C CA . ASN A 1 123 ? 16.014 3.762 -12.218 1.00 90.00 123 ASN A CA 1
ATOM 937 C C . ASN A 1 123 ? 14.974 2.926 -11.454 1.00 90.00 123 ASN A C 1
ATOM 939 O O . ASN A 1 123 ? 15.346 2.033 -10.700 1.00 90.00 123 ASN A O 1
ATOM 943 N N . CYS A 1 124 ? 13.681 3.200 -11.659 1.00 92.19 124 CYS A N 1
ATOM 944 C CA . CYS A 1 124 ? 12.581 2.419 -11.079 1.00 92.19 124 CYS A CA 1
ATOM 945 C C . CYS A 1 124 ? 11.900 1.533 -12.131 1.00 92.19 124 CYS A C 1
ATOM 947 O O . CYS A 1 124 ? 11.560 0.379 -11.878 1.00 92.19 124 CYS A O 1
ATOM 949 N N . HIS A 1 125 ? 11.681 2.068 -13.332 1.00 93.19 125 HIS A N 1
ATOM 950 C CA . HIS A 1 125 ? 11.012 1.376 -14.429 1.00 93.19 125 HIS A CA 1
ATOM 951 C C . HIS A 1 125 ? 12.012 0.572 -15.268 1.00 93.19 125 HIS A C 1
ATOM 953 O O . HIS A 1 125 ? 12.079 0.748 -16.480 1.00 93.19 125 HIS A O 1
ATOM 959 N N . GLU A 1 126 ? 12.769 -0.325 -14.628 1.00 91.44 126 GLU A N 1
ATOM 960 C CA . GLU A 1 126 ? 13.892 -1.074 -15.225 1.00 91.44 126 GLU A CA 1
ATOM 961 C C . GLU A 1 126 ? 13.538 -1.796 -16.538 1.00 91.44 126 GLU A C 1
ATOM 963 O O . GLU A 1 126 ? 14.400 -2.039 -17.384 1.00 91.44 126 GLU A O 1
ATOM 968 N N . ASN A 1 127 ? 12.260 -2.144 -16.721 1.00 93.88 127 ASN A N 1
ATOM 969 C CA . ASN A 1 127 ? 11.751 -2.732 -17.949 1.00 93.88 127 ASN A CA 1
ATOM 970 C C . ASN A 1 127 ? 10.748 -1.797 -18.655 1.00 93.88 127 ASN A C 1
ATOM 972 O O . ASN A 1 127 ? 9.568 -1.793 -18.289 1.00 93.88 127 ASN A O 1
ATOM 976 N N . PRO A 1 128 ? 11.147 -1.083 -19.726 1.00 93.81 128 PRO A N 1
ATOM 977 C CA . PRO A 1 128 ? 10.240 -0.212 -20.480 1.00 93.81 128 PRO A CA 1
ATOM 978 C C . PRO A 1 128 ? 9.146 -0.996 -21.227 1.00 93.81 128 PRO A C 1
ATOM 980 O O . PRO A 1 128 ? 8.121 -0.432 -21.597 1.00 93.81 128 PRO A O 1
ATOM 983 N N . HIS A 1 129 ? 9.320 -2.311 -21.394 1.00 95.94 129 HIS A N 1
ATOM 984 C CA . HIS A 1 129 ? 8.336 -3.224 -21.983 1.00 95.94 129 HIS A CA 1
ATOM 985 C C . HIS A 1 129 ? 7.361 -3.813 -20.950 1.00 95.94 129 HIS A C 1
ATOM 987 O O . HIS A 1 129 ? 6.418 -4.516 -21.307 1.00 95.94 129 HIS A O 1
ATOM 993 N N . ALA A 1 130 ? 7.562 -3.524 -19.664 1.00 96.12 130 ALA A N 1
ATOM 994 C CA . ALA A 1 130 ? 6.626 -3.837 -18.591 1.00 96.12 130 ALA A CA 1
ATOM 995 C C . ALA A 1 130 ? 6.685 -2.746 -17.507 1.00 96.12 130 ALA A C 1
ATOM 997 O O . ALA A 1 130 ? 6.982 -3.043 -16.349 1.00 96.12 130 ALA A O 1
ATOM 998 N N . PRO A 1 131 ? 6.392 -1.477 -17.844 1.00 92.75 131 PRO A N 1
ATOM 999 C CA . PRO A 1 131 ? 6.767 -0.329 -17.018 1.00 92.75 131 PRO A CA 1
ATOM 1000 C C . PRO A 1 131 ? 6.104 -0.332 -15.635 1.00 92.75 131 PRO A C 1
ATOM 1002 O O . PRO A 1 131 ? 6.646 0.217 -14.687 1.00 92.75 131 PRO A O 1
ATOM 1005 N N . LYS A 1 132 ? 4.949 -0.986 -15.463 1.00 92.12 132 LYS A N 1
ATOM 1006 C CA . LYS A 1 132 ? 4.288 -1.104 -14.150 1.00 92.12 132 LYS A CA 1
ATOM 1007 C C . LYS A 1 132 ? 4.865 -2.201 -13.248 1.00 92.12 132 LYS A C 1
ATOM 1009 O O . LYS A 1 132 ? 4.494 -2.276 -12.081 1.00 92.12 132 LYS A O 1
ATOM 1014 N N . ARG A 1 133 ? 5.739 -3.071 -13.762 1.00 93.25 133 ARG A N 1
ATOM 1015 C CA . ARG A 1 133 ? 6.442 -4.082 -12.963 1.00 93.25 133 ARG A CA 1
ATOM 1016 C C . ARG A 1 133 ? 7.702 -3.456 -12.370 1.00 93.25 133 ARG A C 1
ATOM 1018 O O . ARG A 1 133 ? 8.794 -3.660 -12.883 1.00 93.25 133 ARG A O 1
ATOM 1025 N N . VAL A 1 134 ? 7.517 -2.690 -11.301 1.00 94.06 134 VAL A N 1
ATOM 1026 C CA . VAL A 1 134 ? 8.613 -2.054 -10.561 1.00 94.06 134 VAL A CA 1
ATOM 1027 C C . VAL A 1 134 ? 9.004 -2.966 -9.393 1.00 94.06 134 VAL A C 1
ATOM 1029 O O . VAL A 1 134 ? 8.203 -3.117 -8.460 1.00 94.06 134 VAL A O 1
ATOM 1032 N N . PRO A 1 135 ? 10.173 -3.629 -9.444 1.00 92.00 135 PRO A N 1
ATOM 1033 C CA . PRO A 1 135 ? 10.653 -4.424 -8.322 1.00 92.00 135 PRO A CA 1
ATOM 1034 C C . PRO A 1 135 ? 10.952 -3.522 -7.122 1.00 92.00 135 PRO A C 1
ATOM 1036 O O . PRO A 1 135 ? 11.185 -2.322 -7.269 1.00 92.00 135 PRO A O 1
ATOM 1039 N N . MET A 1 136 ? 10.940 -4.100 -5.922 1.00 92.06 136 MET A N 1
ATOM 1040 C CA . MET A 1 136 ? 11.487 -3.397 -4.768 1.00 92.06 136 MET A CA 1
ATOM 1041 C C . MET A 1 136 ? 13.014 -3.386 -4.890 1.00 92.06 136 MET A C 1
ATOM 1043 O O . MET A 1 136 ? 13.628 -4.437 -5.069 1.00 92.06 136 MET A O 1
ATOM 1047 N N . THR A 1 137 ? 13.621 -2.202 -4.824 1.00 88.88 137 THR A N 1
ATOM 1048 C CA . THR A 1 137 ? 15.074 -2.011 -4.923 1.00 88.88 137 THR A CA 1
ATOM 1049 C C . THR A 1 137 ? 15.571 -1.201 -3.731 1.00 88.88 137 THR A C 1
ATOM 1051 O O . THR A 1 137 ? 14.807 -0.454 -3.122 1.00 88.88 137 THR A O 1
ATOM 1054 N N . HIS A 1 138 ? 16.867 -1.291 -3.424 1.00 86.31 138 HIS A N 1
ATOM 1055 C CA . HIS A 1 138 ? 17.485 -0.476 -2.369 1.00 86.31 138 HIS A CA 1
ATOM 1056 C C . HIS A 1 138 ? 17.349 1.031 -2.608 1.00 86.31 138 HIS A C 1
ATOM 1058 O O . HIS A 1 138 ? 17.314 1.817 -1.668 1.00 86.31 138 HIS A O 1
ATOM 1064 N N . MET A 1 139 ? 17.275 1.450 -3.873 1.00 87.69 139 MET A N 1
ATOM 1065 C CA . MET A 1 139 ? 17.044 2.851 -4.202 1.00 87.69 139 MET A CA 1
ATOM 1066 C C . MET A 1 139 ? 15.613 3.269 -3.846 1.00 87.69 139 MET A C 1
ATOM 1068 O O . MET A 1 139 ? 15.434 4.320 -3.237 1.00 87.69 139 MET A O 1
ATOM 1072 N N . LEU A 1 140 ? 14.614 2.430 -4.147 1.00 90.31 140 LEU A N 1
ATOM 1073 C CA . LEU A 1 140 ? 13.215 2.708 -3.817 1.00 90.31 140 LEU A CA 1
ATOM 1074 C C . LEU A 1 140 ? 12.955 2.700 -2.300 1.00 90.31 140 LEU A C 1
ATOM 1076 O O . LEU A 1 140 ? 12.208 3.537 -1.799 1.00 90.31 140 LEU A O 1
ATOM 1080 N N . GLU A 1 141 ? 13.614 1.797 -1.572 1.00 88.25 141 GLU A N 1
ATOM 1081 C CA . GLU A 1 141 ? 13.572 1.700 -0.106 1.00 88.25 141 GLU A CA 1
ATOM 1082 C C . GLU A 1 141 ? 13.856 3.049 0.580 1.00 88.25 141 GLU A C 1
ATOM 1084 O O . GLU A 1 141 ? 13.152 3.427 1.516 1.00 88.25 141 GLU A O 1
ATOM 1089 N N . GLY A 1 142 ? 14.828 3.811 0.069 1.00 89.62 142 GLY A N 1
ATOM 1090 C CA . GLY A 1 142 ? 15.259 5.084 0.654 1.00 89.62 142 GLY A CA 1
ATOM 1091 C C . GLY A 1 142 ? 14.380 6.300 0.343 1.00 89.62 142 GLY A C 1
ATOM 1092 O O . GLY A 1 142 ? 14.632 7.365 0.900 1.00 89.62 142 GLY A O 1
ATOM 1093 N N . ILE A 1 143 ? 13.378 6.175 -0.535 1.00 92.75 143 ILE A N 1
ATOM 1094 C CA . ILE A 1 143 ? 12.586 7.315 -1.040 1.00 92.75 143 ILE A CA 1
ATOM 1095 C C . ILE A 1 143 ? 11.077 7.154 -0.826 1.00 92.75 143 ILE A C 1
ATOM 1097 O O . ILE A 1 143 ? 10.287 7.918 -1.376 1.00 92.75 143 ILE A O 1
ATOM 1101 N N . CYS A 1 144 ? 10.648 6.178 -0.018 1.00 93.44 144 CYS A N 1
ATOM 1102 C CA . CYS A 1 144 ? 9.228 5.924 0.239 1.00 93.44 144 CYS A CA 1
ATOM 1103 C C . CYS A 1 144 ? 8.480 7.203 0.660 1.00 93.44 144 CYS A C 1
ATOM 1105 O O . CYS A 1 144 ? 7.403 7.487 0.141 1.00 93.44 144 CYS A O 1
ATOM 1107 N N . SER A 1 145 ? 9.073 8.007 1.548 1.00 93.06 145 SER A N 1
ATOM 1108 C CA . SER A 1 145 ? 8.469 9.219 2.114 1.00 93.06 145 SER A CA 1
ATOM 1109 C C . SER A 1 145 ? 8.396 10.411 1.155 1.00 93.06 145 SER A C 1
ATOM 1111 O O . SER A 1 145 ? 7.589 11.308 1.396 1.00 93.06 145 SER A O 1
ATOM 1113 N N . ASP A 1 146 ? 9.160 10.425 0.055 1.00 93.62 146 ASP A N 1
ATOM 1114 C CA . ASP A 1 146 ? 9.028 11.470 -0.971 1.00 93.62 146 ASP A CA 1
ATOM 1115 C C . ASP A 1 146 ? 7.642 11.423 -1.643 1.00 93.62 146 ASP A C 1
ATOM 1117 O O . ASP A 1 146 ? 7.128 12.459 -2.065 1.00 93.62 146 ASP A O 1
ATOM 1121 N N . CYS A 1 147 ? 7.026 10.234 -1.708 1.00 92.88 147 CYS A N 1
ATOM 1122 C CA . CYS A 1 147 ? 5.699 10.012 -2.295 1.00 92.88 147 CYS A CA 1
ATOM 1123 C C . CYS A 1 147 ? 4.628 9.629 -1.251 1.00 92.88 147 CYS A C 1
ATOM 1125 O O . CYS A 1 147 ? 3.485 10.070 -1.349 1.00 92.88 147 CYS A O 1
ATOM 1127 N N . HIS A 1 148 ? 4.989 8.837 -0.237 1.00 94.69 148 HIS A N 1
ATOM 1128 C CA . HIS A 1 148 ? 4.120 8.349 0.845 1.00 94.69 148 HIS A CA 1
ATOM 1129 C C . HIS A 1 148 ? 4.334 9.130 2.152 1.00 94.69 148 HIS A C 1
ATOM 1131 O O . HIS A 1 148 ? 4.493 8.563 3.234 1.00 94.69 148 HIS A O 1
ATOM 1137 N N . GLY A 1 149 ? 4.367 10.460 2.044 1.00 95.00 149 GLY A N 1
ATOM 1138 C CA . GLY A 1 149 ? 4.564 11.363 3.180 1.00 95.00 149 GLY A CA 1
ATOM 1139 C C . GLY A 1 149 ? 3.572 11.155 4.336 1.00 95.00 149 GLY A C 1
ATOM 11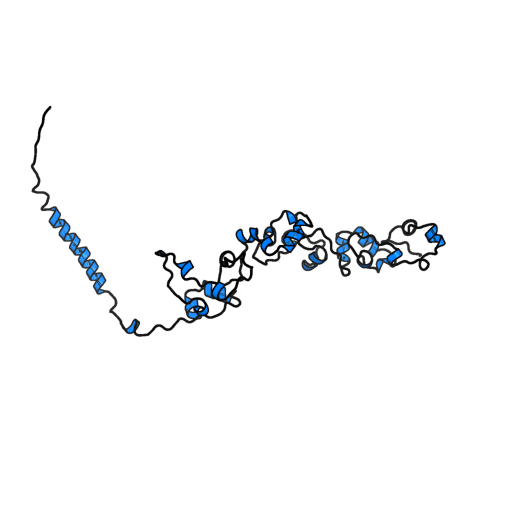40 O O . GLY A 1 149 ? 4.025 11.055 5.475 1.00 95.00 149 GLY A O 1
ATOM 1141 N N . PRO A 1 150 ? 2.249 11.034 4.092 1.00 96.19 150 PRO A N 1
ATOM 1142 C CA . PRO A 1 150 ? 1.272 10.836 5.165 1.00 96.19 150 PRO A CA 1
ATOM 1143 C C . PRO A 1 150 ? 1.558 9.609 6.037 1.00 96.19 150 PRO A C 1
ATOM 1145 O O . PRO A 1 150 ? 1.486 9.697 7.255 1.00 96.19 150 PRO A O 1
ATOM 1148 N N . GLN A 1 151 ? 1.957 8.491 5.431 1.00 95.25 151 GLN A N 1
ATOM 1149 C CA . GLN A 1 151 ? 2.260 7.244 6.137 1.00 95.25 151 GLN A CA 1
ATOM 1150 C C . GLN A 1 151 ? 3.499 7.380 7.031 1.00 95.25 151 GLN A C 1
ATOM 1152 O O . GLN A 1 151 ? 3.538 6.855 8.143 1.00 95.25 151 GLN A O 1
ATOM 1157 N N . ALA A 1 152 ? 4.511 8.114 6.561 1.00 94.38 152 ALA A N 1
ATOM 1158 C CA . ALA A 1 152 ? 5.690 8.419 7.364 1.00 94.38 152 ALA A CA 1
ATOM 1159 C C . ALA A 1 152 ? 5.342 9.309 8.571 1.00 94.38 152 ALA A C 1
ATOM 1161 O O . ALA A 1 152 ? 5.872 9.093 9.659 1.00 94.38 152 ALA A O 1
ATOM 1162 N N . VAL A 1 153 ? 4.427 10.269 8.389 1.00 96.19 153 VAL A N 1
ATOM 1163 C CA . VAL A 1 153 ? 3.915 11.118 9.477 1.00 96.19 153 VAL A CA 1
ATOM 1164 C C . VAL A 1 153 ? 3.110 10.293 10.483 1.00 96.19 153 VAL A C 1
ATOM 1166 O O . VAL A 1 153 ? 3.343 10.424 11.677 1.00 96.19 153 VAL A O 1
ATOM 1169 N N . GLU A 1 154 ? 2.243 9.379 10.036 1.00 96.19 154 GLU A N 1
ATOM 1170 C CA . GLU A 1 154 ? 1.490 8.481 10.929 1.00 96.19 154 GLU A CA 1
ATOM 1171 C C . GLU A 1 154 ? 2.423 7.665 11.844 1.00 96.19 154 GLU A C 1
ATOM 1173 O O . GLU A 1 154 ? 2.243 7.657 13.061 1.00 96.19 154 GLU A O 1
ATOM 1178 N N . LEU A 1 155 ? 3.473 7.044 11.290 1.00 94.81 155 LEU A N 1
ATOM 1179 C CA . LEU A 1 155 ? 4.449 6.282 12.084 1.00 94.81 155 LEU A CA 1
ATOM 1180 C C . LEU A 1 155 ? 5.243 7.155 13.067 1.00 94.81 155 LEU A C 1
ATOM 1182 O O . LEU A 1 155 ? 5.695 6.649 14.100 1.00 94.81 155 LEU A O 1
ATOM 1186 N N . GLN A 1 156 ? 5.448 8.433 12.734 1.00 94.19 156 GLN A N 1
ATOM 1187 C CA . GLN A 1 156 ? 6.137 9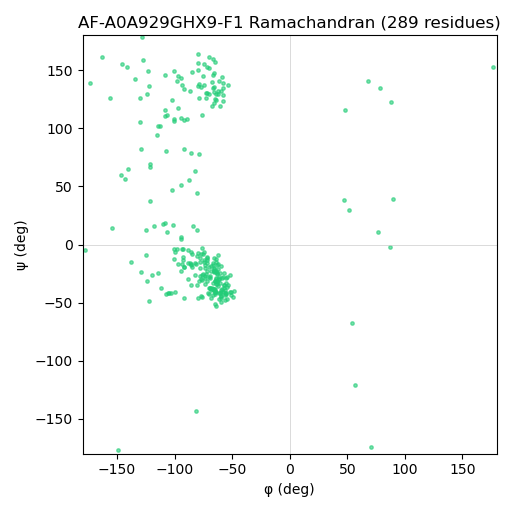.405 13.580 1.00 94.19 156 GLN A CA 1
ATOM 1188 C C . GLN A 1 156 ? 5.246 9.888 14.731 1.00 94.19 156 GLN A C 1
ATOM 1190 O O . GLN A 1 156 ? 5.705 9.940 15.874 1.00 94.19 156 GLN A O 1
ATOM 1195 N N . ASP A 1 157 ? 3.990 10.219 14.435 1.00 96.31 157 ASP A N 1
ATOM 1196 C CA . ASP A 1 157 ? 3.026 10.751 15.400 1.00 96.31 157 ASP A CA 1
ATOM 1197 C C . ASP A 1 157 ? 2.519 9.664 16.364 1.00 96.31 157 ASP A C 1
ATOM 1199 O O . ASP A 1 157 ? 2.212 9.954 17.523 1.00 96.31 157 ASP A O 1
ATOM 1203 N N . PHE A 1 158 ? 2.493 8.398 15.924 1.00 95.94 158 PHE A N 1
ATOM 1204 C CA . PHE A 1 158 ? 2.011 7.251 16.701 1.00 95.94 158 PHE A CA 1
ATOM 1205 C C . PHE A 1 158 ? 3.092 6.168 16.877 1.00 95.94 158 PHE A C 1
ATOM 1207 O O . PHE A 1 158 ? 2.978 5.061 16.336 1.00 95.94 158 PHE A O 1
ATOM 1214 N N . PRO A 1 159 ? 4.148 6.440 17.669 1.00 94.94 159 PRO A N 1
ATOM 1215 C CA . PRO A 1 159 ? 5.307 5.565 17.757 1.00 94.94 159 PRO A CA 1
ATOM 1216 C C . PRO A 1 159 ? 4.975 4.165 18.297 1.00 94.94 159 PRO A C 1
ATOM 1218 O O . PRO A 1 159 ? 4.332 3.977 19.339 1.00 94.94 159 PRO A O 1
ATOM 1221 N N . SER A 1 160 ? 5.475 3.150 17.596 1.00 94.81 160 SER A N 1
ATOM 1222 C CA . SER A 1 160 ? 5.369 1.736 17.962 1.00 94.81 160 SER A CA 1
ATOM 1223 C C . SER A 1 160 ? 6.586 0.953 17.455 1.00 94.81 160 SER A C 1
ATOM 1225 O O . SER A 1 160 ? 7.479 1.524 16.836 1.00 94.81 160 SER A O 1
ATOM 1227 N N . LYS A 1 161 ? 6.616 -0.374 17.646 1.00 93.31 161 LYS A N 1
ATOM 1228 C CA . LYS A 1 161 ? 7.663 -1.226 17.047 1.00 93.31 161 LYS A CA 1
ATOM 1229 C C . LYS A 1 161 ? 7.731 -1.110 15.518 1.00 93.31 161 LYS A C 1
ATOM 1231 O O . LYS A 1 161 ? 8.788 -1.352 14.949 1.00 93.31 161 LYS A O 1
ATOM 1236 N N . HIS A 1 162 ? 6.631 -0.728 14.864 1.00 93.44 162 HIS A N 1
ATOM 1237 C CA . HIS A 1 162 ? 6.601 -0.506 13.417 1.00 93.44 162 HIS A CA 1
ATOM 1238 C C . HIS A 1 162 ? 7.386 0.744 13.003 1.00 93.44 162 HIS A C 1
ATOM 1240 O O . HIS A 1 162 ? 7.951 0.761 11.918 1.00 93.44 162 HIS A O 1
ATOM 1246 N N . THR A 1 163 ? 7.501 1.753 13.871 1.00 94.81 163 THR A N 1
ATOM 1247 C CA . THR A 1 163 ? 8.302 2.964 13.615 1.00 94.81 163 THR A CA 1
ATOM 1248 C C . THR A 1 163 ? 9.796 2.648 13.475 1.00 94.81 163 THR A C 1
ATOM 1250 O O . THR A 1 163 ? 10.533 3.392 12.838 1.00 94.81 163 THR A O 1
ATOM 1253 N N . GLU A 1 164 ? 10.250 1.534 14.054 1.00 93.25 164 GLU A N 1
ATOM 1254 C CA . GLU A 1 164 ? 11.637 1.058 13.966 1.00 93.25 164 GLU A CA 1
ATOM 1255 C C . GLU A 1 164 ? 11.902 0.211 12.709 1.00 93.25 164 GLU A C 1
ATOM 1257 O O . GLU A 1 164 ? 13.042 -0.181 12.461 1.00 93.25 164 GLU A O 1
ATOM 1262 N N . GLN A 1 165 ? 10.865 -0.102 11.926 1.00 92.19 165 GLN A N 1
ATOM 1263 C CA . GLN A 1 165 ? 10.980 -0.906 10.713 1.00 92.19 165 GLN A CA 1
ATOM 1264 C C . GLN A 1 165 ? 11.072 -0.014 9.477 1.00 92.19 165 GLN A C 1
ATOM 1266 O O . GLN A 1 165 ? 10.424 1.028 9.383 1.00 92.19 165 GLN A O 1
ATOM 1271 N N . ALA A 1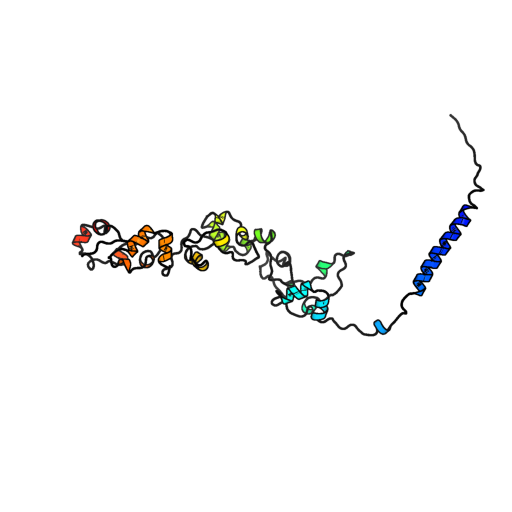 166 ? 11.852 -0.450 8.490 1.00 93.06 166 ALA A N 1
ATOM 1272 C CA . ALA A 1 166 ? 11.832 0.167 7.174 1.00 93.06 166 ALA A CA 1
ATOM 1273 C C . ALA A 1 166 ? 10.511 -0.162 6.455 1.00 93.06 166 ALA A C 1
ATOM 1275 O O . ALA A 1 166 ? 9.909 -1.214 6.680 1.00 93.06 166 ALA A O 1
ATOM 1276 N N . CYS A 1 167 ? 10.050 0.711 5.555 1.00 93.75 167 CYS A N 1
ATOM 1277 C CA . CYS A 1 167 ? 8.775 0.512 4.854 1.00 93.75 167 CYS A CA 1
ATOM 1278 C C . CYS A 1 167 ? 8.750 -0.811 4.064 1.00 93.75 167 CYS A C 1
ATOM 1280 O O . CYS A 1 167 ? 7.741 -1.516 4.028 1.00 93.75 167 CYS A O 1
ATOM 1282 N N . ASN A 1 168 ? 9.880 -1.175 3.457 1.00 93.56 168 ASN A N 1
ATOM 1283 C CA . ASN A 1 168 ? 10.064 -2.423 2.722 1.00 93.56 168 ASN A CA 1
ATOM 1284 C C . ASN A 1 168 ? 10.210 -3.658 3.626 1.00 93.56 168 ASN A C 1
ATOM 1286 O O . ASN A 1 168 ? 10.207 -4.754 3.080 1.00 93.56 168 ASN A O 1
ATOM 1290 N N . SER A 1 169 ? 10.300 -3.531 4.957 1.00 92.31 169 SER A N 1
ATOM 1291 C CA . SER A 1 169 ? 10.236 -4.694 5.856 1.00 92.31 169 SER A CA 1
ATOM 1292 C C . SER A 1 169 ? 8.905 -5.432 5.706 1.00 92.31 169 SER A C 1
ATOM 1294 O O . SER A 1 169 ? 8.869 -6.654 5.797 1.00 92.31 169 SER A O 1
ATOM 1296 N N . CYS A 1 170 ? 7.827 -4.693 5.424 1.00 92.88 170 CYS A N 1
ATOM 1297 C CA . CYS A 1 170 ? 6.508 -5.255 5.133 1.00 92.88 170 CYS A CA 1
ATOM 1298 C C . CYS A 1 170 ? 6.169 -5.107 3.638 1.00 92.88 170 CYS A C 1
ATOM 1300 O O . CYS A 1 170 ? 5.738 -6.056 2.989 1.00 92.88 170 CYS A O 1
ATOM 1302 N N . HIS A 1 171 ? 6.446 -3.954 3.018 1.00 94.81 171 HIS A N 1
ATOM 1303 C CA . HIS A 1 171 ? 6.200 -3.724 1.585 1.00 94.81 171 HIS A CA 1
ATOM 1304 C C . HIS A 1 171 ? 7.305 -4.316 0.678 1.00 94.81 171 HIS A C 1
ATOM 1306 O O . HIS A 1 171 ? 7.768 -3.677 -0.262 1.00 94.81 171 HIS A O 1
ATOM 1312 N N . HIS A 1 172 ? 7.749 -5.545 0.951 1.00 92.31 172 HIS A N 1
ATOM 1313 C CA . HIS A 1 172 ? 9.028 -6.080 0.467 1.00 92.31 172 HIS A CA 1
ATOM 1314 C C . HIS A 1 172 ? 9.042 -6.551 -1.001 1.00 92.31 172 HIS A C 1
ATOM 1316 O O . HIS A 1 172 ? 10.096 -6.583 -1.632 1.00 92.31 172 HIS A O 1
ATOM 1322 N N . SER A 1 173 ? 7.900 -6.966 -1.562 1.00 92.06 173 SER A N 1
ATOM 1323 C CA . SER A 1 173 ? 7.897 -7.733 -2.823 1.00 92.06 173 SER A CA 1
ATOM 1324 C C . SER A 1 173 ? 8.077 -6.881 -4.083 1.00 92.06 173 SER A C 1
ATOM 1326 O O . SER A 1 173 ? 8.803 -7.246 -5.006 1.00 92.06 173 SER A O 1
ATOM 1328 N N . ARG A 1 174 ? 7.350 -5.769 -4.173 1.00 93.62 174 ARG A N 1
ATOM 1329 C CA . ARG A 1 174 ? 7.333 -4.865 -5.330 1.00 93.62 174 ARG A CA 1
ATOM 1330 C C . ARG A 1 174 ? 6.747 -3.530 -4.912 1.00 93.62 174 ARG A C 1
ATOM 1332 O O . ARG A 1 174 ? 6.007 -3.468 -3.930 1.00 93.62 174 ARG A O 1
ATOM 1339 N N . HIS A 1 175 ? 6.992 -2.490 -5.698 1.00 93.00 175 HIS A N 1
ATOM 1340 C CA . HIS A 1 175 ? 6.292 -1.230 -5.485 1.00 93.00 175 HIS A CA 1
ATOM 1341 C C . HIS A 1 175 ? 4.768 -1.443 -5.571 1.00 93.00 175 HIS A C 1
ATOM 1343 O O . HIS A 1 175 ? 4.270 -2.064 -6.516 1.00 93.00 175 HIS A O 1
ATOM 1349 N N . GLY A 1 176 ? 4.033 -0.972 -4.560 1.00 90.06 176 GLY A N 1
ATOM 1350 C CA . GLY A 1 176 ? 2.586 -1.174 -4.440 1.00 90.06 176 GLY A CA 1
ATOM 1351 C C . GLY A 1 176 ? 2.155 -2.568 -3.963 1.00 90.06 176 GLY A C 1
ATOM 1352 O O . GLY A 1 176 ? 0.973 -2.896 -4.051 1.00 90.06 176 GLY A O 1
ATOM 1353 N N . TYR A 1 177 ? 3.074 -3.415 -3.487 1.00 94.31 177 TYR A N 1
ATOM 1354 C CA . TYR A 1 177 ? 2.702 -4.604 -2.714 1.00 94.31 177 TYR A CA 1
ATOM 1355 C C . TYR A 1 177 ? 2.068 -4.174 -1.391 1.00 94.31 177 TYR A C 1
ATOM 1357 O O . TYR A 1 177 ? 2.640 -3.334 -0.705 1.00 94.31 177 TYR A O 1
ATOM 1365 N N . ILE A 1 178 ? 0.917 -4.744 -1.034 1.00 92.94 178 ILE A N 1
ATOM 1366 C CA . ILE A 1 178 ? 0.306 -4.580 0.288 1.00 92.94 178 ILE A CA 1
ATOM 1367 C C . ILE A 1 178 ? 0.466 -5.928 1.001 1.00 92.94 178 ILE A C 1
ATOM 1369 O O . ILE A 1 178 ? -0.065 -6.916 0.485 1.00 92.94 178 ILE A O 1
ATOM 1373 N N . PRO A 1 179 ? 1.230 -5.985 2.103 1.00 92.44 179 PRO A N 1
ATOM 1374 C CA . PRO A 1 179 ? 1.454 -7.214 2.856 1.00 92.44 179 PRO A CA 1
ATOM 1375 C C . PRO A 1 179 ? 0.193 -7.656 3.589 1.00 92.44 179 PRO A C 1
ATOM 1377 O O . PRO A 1 179 ? -0.711 -6.852 3.829 1.00 92.44 179 PRO A O 1
ATOM 1380 N N . VAL A 1 180 ? 0.167 -8.926 3.983 1.00 92.12 180 VAL A N 1
ATOM 1381 C CA . VAL A 1 180 ? -0.815 -9.414 4.957 1.00 92.12 180 VAL A CA 1
ATOM 1382 C C . VAL A 1 180 ? -0.207 -9.349 6.358 1.00 92.12 180 VAL A C 1
ATOM 1384 O O . VAL A 1 180 ? 0.950 -9.710 6.562 1.00 92.12 180 VAL A O 1
ATOM 1387 N N . CYS A 1 181 ? -0.978 -8.894 7.343 1.00 91.94 181 CYS A N 1
ATOM 1388 C CA . CYS A 1 181 ? -0.576 -8.786 8.745 1.00 91.94 181 CYS A CA 1
ATOM 1389 C C . CYS A 1 181 ? -0.123 -10.144 9.300 1.00 91.94 181 CYS A C 1
ATOM 1391 O O . CYS A 1 181 ? 0.839 -10.215 10.070 1.00 91.94 181 CYS A O 1
ATOM 1393 N N . ALA A 1 182 ? -0.763 -11.222 8.838 1.00 91.88 182 ALA A N 1
ATOM 1394 C CA . ALA A 1 182 ? -0.448 -12.601 9.200 1.00 91.88 182 ALA A CA 1
ATOM 1395 C C . ALA A 1 182 ? 0.966 -13.080 8.807 1.00 91.88 182 ALA A C 1
ATOM 1397 O O . ALA A 1 182 ? 1.386 -14.151 9.240 1.00 91.88 182 ALA A O 1
ATOM 1398 N N . GLU A 1 183 ? 1.729 -12.307 8.024 1.00 92.62 183 GLU A N 1
ATOM 1399 C CA . GLU A 1 183 ? 3.156 -12.582 7.793 1.00 92.62 183 GLU A CA 1
ATOM 1400 C C . GLU A 1 183 ? 3.980 -12.487 9.090 1.00 92.62 183 GLU A C 1
ATOM 1402 O O . GLU A 1 183 ? 5.038 -13.110 9.189 1.00 92.62 183 GLU A O 1
ATOM 1407 N N . CYS A 1 184 ? 3.518 -11.714 10.082 1.00 93.06 184 CYS A N 1
ATOM 1408 C CA . CYS A 1 184 ? 4.224 -11.495 11.350 1.00 93.06 184 CYS A CA 1
ATOM 1409 C C . CYS A 1 184 ? 3.330 -11.529 12.602 1.00 93.06 184 CYS A C 1
ATOM 1411 O O . CYS A 1 184 ? 3.868 -11.599 13.706 1.00 93.06 184 CYS A O 1
ATOM 1413 N N . HIS A 1 185 ? 2.004 -11.448 12.459 1.00 92.88 185 HIS A N 1
ATOM 1414 C CA . HIS A 1 185 ? 1.062 -11.353 13.576 1.00 92.88 185 HIS A CA 1
ATOM 1415 C C . HIS A 1 185 ? 0.041 -12.488 13.574 1.00 92.88 185 HIS A C 1
ATOM 1417 O O . HIS A 1 185 ? -0.565 -12.787 12.549 1.00 92.88 185 HIS A O 1
ATOM 1423 N N . GLU A 1 186 ? -0.223 -13.078 14.737 1.00 92.44 186 GLU A N 1
ATOM 1424 C CA . GLU A 1 186 ? -1.378 -13.950 14.912 1.00 92.44 186 GLU A CA 1
ATOM 1425 C C . GLU A 1 186 ? -2.691 -13.146 15.010 1.00 92.44 186 GLU A C 1
ATOM 1427 O O . GLU A 1 186 ? -2.709 -12.058 15.594 1.00 92.44 186 GLU A O 1
ATOM 1432 N N . PRO A 1 187 ? -3.808 -13.673 14.475 1.00 91.94 187 PRO A N 1
ATOM 1433 C CA . PRO A 1 187 ? -5.125 -13.081 14.685 1.00 91.94 187 PRO A CA 1
ATOM 1434 C C . PRO A 1 187 ? -5.556 -13.188 16.154 1.00 91.94 187 PRO A C 1
ATOM 1436 O O . PRO A 1 187 ? -5.105 -14.072 16.884 1.00 91.94 187 PRO A O 1
ATOM 1439 N N . HIS A 1 188 ? -6.502 -12.347 16.574 1.00 89.31 188 HIS A N 1
ATOM 1440 C CA . HIS A 1 188 ? -7.027 -12.378 17.942 1.00 89.31 188 HIS A CA 1
ATOM 1441 C C . HIS A 1 188 ? -7.859 -13.639 18.228 1.00 89.31 188 HIS A C 1
ATOM 1443 O O . HIS A 1 188 ? -7.927 -14.099 19.365 1.00 89.31 188 HIS A O 1
ATOM 1449 N N . PHE A 1 189 ? -8.465 -14.231 17.196 1.00 88.19 189 PHE A N 1
ATOM 1450 C CA . PHE A 1 189 ? -9.172 -15.508 17.272 1.00 88.19 189 PHE A CA 1
ATOM 1451 C C . PHE A 1 189 ? -9.011 -16.304 15.972 1.00 88.19 189 PHE A C 1
ATOM 1453 O O . PHE A 1 189 ? -8.773 -15.751 14.900 1.00 88.19 189 PHE A O 1
ATOM 1460 N N . ALA A 1 190 ? -9.151 -17.629 16.060 1.00 87.81 190 ALA A N 1
ATOM 1461 C CA . ALA A 1 190 ? -8.733 -18.560 15.004 1.00 87.81 190 ALA A CA 1
ATOM 1462 C C . ALA A 1 190 ? -9.389 -18.330 13.629 1.00 87.81 190 ALA A C 1
ATOM 1464 O O . ALA A 1 190 ? -8.805 -18.678 12.606 1.00 87.81 190 ALA A O 1
ATOM 1465 N N . THR A 1 191 ? -10.600 -17.776 13.594 1.00 88.50 191 THR A N 1
ATOM 1466 C CA . THR A 1 191 ? -11.376 -17.551 12.365 1.00 88.50 191 THR A CA 1
ATOM 1467 C C . THR A 1 191 ? -11.432 -16.084 11.946 1.00 88.50 191 THR A C 1
ATOM 1469 O O . THR A 1 191 ? -12.229 -15.740 11.073 1.00 88.50 191 THR A O 1
ATOM 1472 N N . GLN A 1 192 ? -10.625 -15.209 12.556 1.00 89.56 192 GLN A N 1
ATOM 1473 C CA . GLN A 1 192 ? -10.625 -13.792 12.211 1.00 89.56 192 GLN A CA 1
ATOM 1474 C C . GLN A 1 192 ? -10.143 -13.600 10.771 1.00 89.56 192 GLN A C 1
ATOM 1476 O O . GLN A 1 192 ? -9.065 -14.053 10.385 1.00 89.56 192 GLN A O 1
ATOM 1481 N N . ALA A 1 193 ? -10.951 -12.918 9.963 1.00 89.00 193 ALA A N 1
ATOM 1482 C CA . ALA A 1 193 ? -10.579 -12.601 8.595 1.00 89.00 193 ALA A CA 1
ATOM 1483 C C . ALA A 1 193 ? -9.588 -11.430 8.566 1.00 89.00 193 ALA A C 1
ATOM 1485 O O . ALA A 1 193 ? -9.828 -10.398 9.188 1.00 89.00 193 ALA A O 1
ATOM 1486 N N . GLU A 1 194 ? -8.534 -11.551 7.760 1.00 88.56 194 GLU A N 1
ATOM 1487 C CA . GLU A 1 194 ? -7.481 -10.538 7.572 1.00 88.56 194 GLU A CA 1
ATOM 1488 C C . GLU A 1 194 ? -8.030 -9.123 7.306 1.00 88.56 194 GLU A C 1
ATOM 1490 O O . GLU A 1 194 ? -7.555 -8.133 7.855 1.00 88.56 194 GLU A O 1
ATOM 1495 N N . ALA A 1 195 ? -9.095 -9.014 6.507 1.00 87.19 195 ALA A N 1
ATOM 1496 C CA . ALA A 1 195 ? -9.707 -7.728 6.174 1.00 87.19 195 ALA A CA 1
ATOM 1497 C C . ALA A 1 195 ? -10.300 -6.987 7.392 1.00 87.19 195 ALA A C 1
ATOM 1499 O O . ALA A 1 195 ? -10.544 -5.785 7.311 1.00 87.19 195 ALA A O 1
ATOM 1500 N N . THR A 1 196 ? -10.536 -7.683 8.508 1.00 87.12 196 THR A N 1
ATOM 1501 C CA . THR A 1 196 ? -11.106 -7.099 9.734 1.00 87.12 196 THR A CA 1
ATOM 1502 C C . THR A 1 196 ? -10.052 -6.469 10.640 1.00 87.12 196 THR A C 1
ATOM 1504 O O . THR A 1 196 ? -10.399 -5.630 11.464 1.00 87.12 196 THR A O 1
ATOM 1507 N N . CYS A 1 197 ? -8.763 -6.789 10.466 1.00 89.31 197 CYS A N 1
ATOM 1508 C CA . CYS A 1 197 ? -7.681 -6.256 11.301 1.00 89.31 197 CYS A CA 1
ATOM 1509 C C . CYS A 1 197 ? -7.676 -4.717 11.306 1.00 89.31 197 CYS A C 1
ATOM 1511 O O . CYS A 1 197 ? -7.548 -4.087 12.356 1.00 89.31 197 CYS A O 1
ATOM 1513 N N . MET A 1 198 ? -7.900 -4.119 10.131 1.00 87.94 198 MET A N 1
ATOM 1514 C CA . MET A 1 198 ? -7.906 -2.667 9.925 1.00 87.94 198 MET A CA 1
ATOM 1515 C C . MET A 1 198 ? -9.174 -1.960 10.413 1.00 87.94 198 MET A C 1
ATOM 1517 O O . MET A 1 198 ? -9.200 -0.732 10.418 1.00 87.94 198 MET A O 1
ATOM 1521 N N . GLN A 1 199 ? -10.214 -2.693 10.826 1.00 86.00 199 GLN A N 1
ATOM 1522 C CA . GLN A 1 199 ? -11.377 -2.074 11.476 1.00 86.00 199 GLN A CA 1
ATOM 1523 C C . GLN A 1 199 ? -10.984 -1.492 12.834 1.00 86.00 199 GLN A C 1
ATOM 1525 O O . GLN A 1 199 ? -11.497 -0.444 13.214 1.00 86.00 199 GLN A O 1
ATOM 1530 N N . CYS A 1 200 ? -10.035 -2.150 13.510 1.00 87.81 200 CYS A N 1
ATOM 1531 C CA . CYS A 1 200 ? -9.525 -1.728 14.806 1.00 87.81 200 CYS A CA 1
ATOM 1532 C C . CYS A 1 200 ? -8.137 -1.097 14.722 1.00 87.81 200 CYS A C 1
ATOM 1534 O O . CYS A 1 200 ? -7.898 -0.091 15.377 1.00 87.81 200 CYS A O 1
ATOM 1536 N N . HIS A 1 201 ? -7.224 -1.657 13.926 1.00 91.00 201 HIS A N 1
ATOM 1537 C CA . HIS A 1 201 ? -5.822 -1.240 13.891 1.00 91.00 201 HIS A CA 1
ATOM 1538 C C . HIS A 1 201 ? -5.464 -0.592 12.550 1.00 91.00 201 HIS A C 1
ATOM 1540 O O . HIS A 1 201 ? -5.210 -1.304 11.574 1.00 91.00 201 HIS A O 1
ATOM 1546 N N . PRO A 1 202 ? -5.370 0.745 12.458 1.00 90.69 202 PRO A N 1
ATOM 1547 C CA . PRO A 1 202 ? -4.824 1.370 11.266 1.00 90.69 202 PRO A CA 1
ATOM 1548 C C . PRO A 1 202 ? -3.329 1.031 11.138 1.00 90.69 202 PRO A C 1
ATOM 1550 O O . PRO A 1 202 ? -2.568 1.111 12.100 1.00 90.69 202 PRO A O 1
ATOM 1553 N N . VAL A 1 203 ? -2.900 0.657 9.932 1.00 90.12 203 VAL A N 1
ATOM 1554 C CA . VAL A 1 203 ? -1.632 -0.060 9.679 1.00 90.12 203 VAL A CA 1
ATOM 1555 C C . VAL A 1 203 ? -0.379 0.696 10.148 1.00 90.12 203 VAL A C 1
ATOM 1557 O O . VAL A 1 203 ? 0.520 0.096 10.730 1.00 90.12 203 VAL A O 1
ATOM 1560 N N . HIS A 1 204 ? -0.322 2.015 9.944 1.00 94.31 204 HIS A N 1
ATOM 1561 C CA . HIS A 1 204 ? 0.820 2.860 10.332 1.00 94.31 204 HIS A CA 1
ATOM 1562 C C . HIS A 1 204 ? 0.666 3.518 11.709 1.00 94.31 204 HIS A C 1
ATOM 1564 O O . HIS A 1 204 ? 1.516 4.296 12.127 1.00 94.31 204 HIS A O 1
ATOM 1570 N N . GLN A 1 205 ? -0.401 3.189 12.434 1.00 94.06 205 GLN A N 1
ATOM 1571 C CA . GLN A 1 205 ? -0.610 3.584 13.825 1.00 94.06 205 GLN A CA 1
ATOM 1572 C C . GLN A 1 205 ? -1.298 2.438 14.587 1.00 94.06 205 GLN A C 1
ATOM 1574 O O . GLN A 1 205 ? -2.354 2.625 15.189 1.00 94.06 205 GLN A O 1
ATOM 1579 N N . PRO A 1 206 ? -0.716 1.223 14.592 1.00 90.75 206 PRO A N 1
ATOM 1580 C CA . PRO A 1 206 ? -1.425 -0.001 14.980 1.00 90.75 206 PRO A CA 1
ATOM 1581 C C . PRO A 1 206 ? -1.844 -0.035 16.455 1.00 90.75 206 PRO A C 1
ATOM 1583 O O . PRO A 1 206 ? -2.614 -0.895 16.867 1.00 90.75 206 PRO A O 1
ATOM 1586 N N . ARG A 1 207 ? -1.339 0.886 17.281 1.00 90.00 207 ARG A N 1
ATOM 1587 C CA . ARG A 1 207 ? -1.732 1.027 18.690 1.00 90.00 207 ARG A CA 1
ATOM 1588 C C . ARG A 1 207 ? -2.960 1.913 18.888 1.00 90.00 207 ARG A C 1
ATOM 1590 O O . ARG A 1 207 ? -3.541 1.886 19.970 1.00 90.00 207 ARG A O 1
ATOM 1597 N N . THR A 1 208 ? -3.329 2.693 17.880 1.00 89.56 208 THR A N 1
ATOM 1598 C CA . THR A 1 208 ? -4.578 3.444 17.861 1.00 89.56 208 THR A CA 1
ATOM 1599 C C . THR A 1 208 ? -5.692 2.452 17.564 1.00 89.56 208 THR A C 1
ATOM 1601 O O . THR A 1 208 ? -5.734 1.895 16.473 1.00 89.56 208 THR A O 1
ATOM 1604 N N . ILE A 1 209 ? -6.563 2.194 18.541 1.00 89.25 209 ILE A N 1
ATOM 1605 C CA . ILE A 1 209 ? -7.711 1.302 18.357 1.00 89.25 209 ILE A CA 1
ATOM 1606 C C . ILE A 1 209 ? -8.905 2.149 17.924 1.00 89.25 209 ILE A C 1
ATOM 1608 O O . ILE A 1 209 ? -9.459 2.902 18.725 1.00 89.25 209 ILE A O 1
ATOM 1612 N N . ALA A 1 210 ? -9.284 2.036 16.656 1.00 85.94 210 ALA A N 1
ATOM 1613 C CA . ALA A 1 210 ? -10.538 2.568 16.151 1.00 85.94 210 ALA A CA 1
ATOM 1614 C C . ALA A 1 210 ? -11.670 1.607 16.531 1.00 85.94 210 ALA A C 1
ATOM 1616 O O . ALA A 1 210 ? -11.593 0.416 16.256 1.00 85.94 210 ALA A O 1
ATOM 1617 N N . LEU A 1 211 ? -12.716 2.102 17.186 1.00 84.88 211 LEU A N 1
ATOM 1618 C CA . LEU A 1 211 ? -13.880 1.284 17.509 1.00 84.88 211 LEU A CA 1
ATOM 1619 C C . LEU A 1 211 ? -15.033 1.695 16.601 1.00 84.88 211 LEU A C 1
ATOM 1621 O O . LEU A 1 211 ? -15.541 2.810 16.699 1.00 84.88 211 LEU A O 1
ATOM 1625 N N . ALA A 1 212 ? -15.408 0.806 15.686 1.00 80.19 212 ALA A N 1
ATOM 1626 C CA . ALA A 1 212 ? -16.595 0.983 14.865 1.00 80.19 212 ALA A CA 1
ATOM 1627 C C . ALA A 1 212 ? -17.836 0.480 15.617 1.00 80.19 212 ALA A C 1
ATOM 1629 O O . ALA A 1 212 ? -17.761 -0.464 16.404 1.00 80.19 212 ALA A O 1
ATOM 1630 N N . ALA A 1 213 ? -18.988 1.102 15.360 1.00 77.62 213 ALA A N 1
ATOM 1631 C CA . ALA A 1 213 ? -20.247 0.742 16.015 1.00 77.62 213 ALA A CA 1
ATOM 1632 C C . ALA A 1 213 ? -20.748 -0.667 15.640 1.00 77.62 213 ALA A C 1
ATOM 1634 O O . ALA A 1 213 ? -21.522 -1.263 16.380 1.00 77.62 213 ALA A O 1
ATOM 1635 N N . ASP A 1 214 ? -20.318 -1.191 14.492 1.00 80.50 214 ASP A N 1
ATOM 1636 C CA . ASP A 1 214 ? -20.722 -2.478 13.923 1.00 80.50 214 ASP A CA 1
ATOM 1637 C C . ASP A 1 214 ? -19.684 -3.591 14.132 1.00 80.50 214 ASP A C 1
ATOM 1639 O O . ASP A 1 214 ? -19.743 -4.622 13.459 1.00 80.50 214 ASP A O 1
ATOM 1643 N N . VAL A 1 215 ? -18.739 -3.405 15.062 1.00 82.88 215 VAL A N 1
ATOM 1644 C CA . VAL A 1 215 ? -17.777 -4.454 15.418 1.00 82.88 215 VAL A CA 1
ATOM 1645 C C . VAL A 1 215 ? -18.511 -5.708 15.906 1.00 82.88 215 VAL A C 1
ATOM 1647 O O . VAL A 1 215 ? -19.447 -5.636 16.705 1.00 82.88 215 VAL A O 1
ATOM 1650 N N . ASP A 1 216 ? -1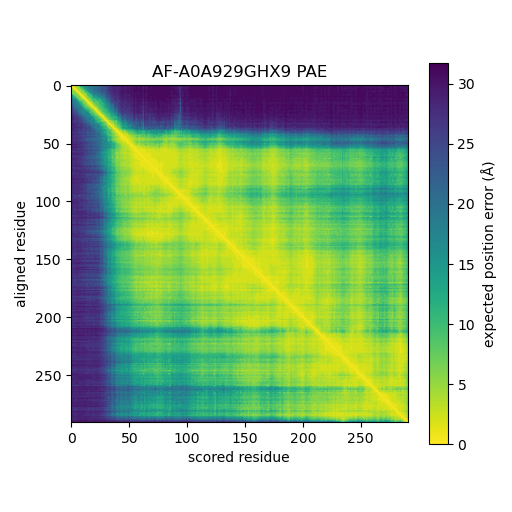8.082 -6.876 15.424 1.00 84.75 216 ASP A N 1
ATOM 1651 C CA . ASP A 1 216 ? -18.625 -8.153 15.884 1.00 84.75 216 ASP A CA 1
ATOM 1652 C C . ASP A 1 216 ? -18.328 -8.327 17.380 1.00 84.75 216 ASP A C 1
ATOM 1654 O O . ASP A 1 216 ? -17.179 -8.194 17.808 1.00 84.75 216 ASP A O 1
ATOM 1658 N N . LEU A 1 217 ? -19.356 -8.659 18.160 1.00 85.75 217 LEU A N 1
ATOM 1659 C CA . LEU A 1 217 ? -19.270 -8.917 19.597 1.00 85.75 217 LEU A CA 1
ATOM 1660 C C . LEU A 1 217 ? -18.215 -9.971 19.961 1.00 85.75 217 LEU A C 1
ATOM 1662 O O . LEU A 1 217 ? -17.531 -9.825 20.974 1.00 85.75 217 LEU A O 1
ATOM 1666 N N . GLN A 1 218 ? -18.019 -10.992 19.121 1.00 85.88 218 GLN A N 1
ATOM 1667 C CA . GLN A 1 218 ? -16.977 -12.001 19.320 1.00 85.88 218 GLN A CA 1
ATOM 1668 C C . GLN A 1 218 ? -15.567 -11.384 19.330 1.00 85.88 218 GLN A C 1
ATOM 1670 O O . GLN A 1 218 ? -14.655 -11.925 19.950 1.00 85.88 218 GLN A O 1
ATOM 1675 N N . THR A 1 219 ? -15.371 -10.228 18.694 1.00 88.50 219 THR A N 1
ATOM 1676 C CA . THR A 1 219 ? -14.088 -9.507 18.722 1.00 88.50 219 THR A CA 1
ATOM 1677 C C . THR A 1 219 ? -13.727 -9.070 20.140 1.00 88.50 219 THR A C 1
ATOM 1679 O O . THR A 1 219 ? -12.552 -9.072 20.504 1.00 88.50 219 THR A O 1
ATOM 1682 N N . CYS A 1 220 ? -14.725 -8.721 20.957 1.00 89.81 220 CYS A N 1
ATOM 1683 C CA . CYS A 1 220 ? -14.517 -8.298 22.337 1.00 89.81 220 CYS A CA 1
ATOM 1684 C C . CYS A 1 220 ? -14.018 -9.460 23.208 1.00 89.81 220 CYS A C 1
ATOM 1686 O O . CYS A 1 220 ? -13.124 -9.253 24.025 1.00 89.81 220 CYS A O 1
ATOM 1688 N N . ASP A 1 221 ? -14.534 -10.676 22.994 1.00 91.69 221 ASP A N 1
ATOM 1689 C CA . ASP A 1 221 ? -14.149 -11.900 23.719 1.00 91.69 221 ASP A CA 1
ATOM 1690 C C . ASP A 1 221 ? -12.638 -12.164 23.661 1.00 91.69 221 ASP A C 1
ATOM 1692 O O . ASP A 1 221 ? -12.025 -12.548 24.655 1.00 91.69 221 ASP A O 1
ATOM 1696 N N . ALA A 1 222 ? -11.999 -11.854 22.531 1.00 89.69 222 ALA A N 1
ATOM 1697 C CA . ALA A 1 222 ? -10.579 -12.130 22.342 1.00 89.69 222 ALA A CA 1
ATOM 1698 C C . ALA A 1 222 ? -9.655 -11.405 23.342 1.00 89.69 222 ALA A C 1
ATOM 1700 O O . ALA A 1 222 ? -8.578 -11.909 23.663 1.00 89.69 222 ALA A O 1
ATOM 1701 N N . CYS A 1 223 ? -10.079 -10.246 23.859 1.00 90.38 223 CYS A N 1
ATOM 1702 C CA . CYS A 1 223 ? -9.344 -9.484 24.876 1.00 90.38 223 CYS A CA 1
ATOM 1703 C C . CYS A 1 223 ? -10.086 -9.399 26.220 1.00 90.38 223 CYS A C 1
ATOM 1705 O O . CYS A 1 223 ? -9.457 -9.216 27.261 1.00 90.38 223 CYS A O 1
ATOM 1707 N N . HIS A 1 224 ? -11.413 -9.526 26.209 1.00 93.88 224 HIS A N 1
ATOM 1708 C CA . HIS A 1 224 ? -12.300 -9.319 27.353 1.00 93.88 224 HIS A CA 1
ATOM 1709 C C . HIS A 1 224 ? -13.130 -10.566 27.684 1.00 93.88 224 HIS A C 1
ATOM 1711 O O . HIS A 1 224 ? -14.285 -10.436 28.082 1.00 93.88 224 HIS A O 1
ATOM 1717 N N . ALA A 1 225 ? -12.549 -11.761 27.556 1.00 94.12 225 ALA A N 1
ATOM 1718 C CA . ALA A 1 225 ? -13.248 -13.040 27.714 1.00 94.12 225 ALA A CA 1
ATOM 1719 C C . ALA A 1 225 ? -14.101 -13.145 28.992 1.00 94.12 225 ALA A C 1
ATOM 1721 O O . ALA A 1 225 ? -15.266 -13.535 28.940 1.00 94.12 225 ALA A O 1
ATOM 1722 N N . ASP A 1 226 ? -13.561 -12.728 30.141 1.00 95.44 226 ASP A N 1
ATOM 1723 C CA . ASP A 1 226 ? -14.284 -12.796 31.418 1.00 95.44 226 ASP A CA 1
ATOM 1724 C C . ASP A 1 226 ? -15.519 -11.877 31.438 1.00 95.44 226 ASP A C 1
ATOM 1726 O O . ASP A 1 226 ? -16.591 -12.260 31.915 1.00 95.44 226 ASP A O 1
ATOM 1730 N N . ILE A 1 227 ? -15.384 -10.666 30.887 1.00 95.38 227 ILE A N 1
ATOM 1731 C CA . ILE A 1 227 ? -16.480 -9.692 30.798 1.00 95.38 227 ILE A CA 1
ATOM 1732 C C . ILE A 1 227 ? -17.506 -10.148 29.768 1.00 95.38 227 ILE A C 1
ATOM 1734 O O . ILE A 1 227 ? -18.700 -10.081 30.033 1.00 95.38 227 ILE A O 1
ATOM 1738 N N . TYR A 1 228 ? -17.050 -10.661 28.627 1.00 94.81 228 TYR A N 1
ATOM 1739 C CA . TYR A 1 228 ? -17.906 -11.201 27.582 1.00 94.81 228 TYR A CA 1
ATOM 1740 C C . TYR A 1 228 ? -18.759 -12.365 28.103 1.00 94.81 228 TYR A C 1
ATOM 1742 O O . TYR A 1 228 ? -19.971 -12.392 27.889 1.00 94.81 228 TYR A O 1
ATOM 1750 N N . ALA A 1 229 ? -18.158 -13.283 28.865 1.00 94.44 229 ALA A N 1
ATOM 1751 C CA . ALA A 1 229 ? -18.873 -14.383 29.506 1.00 94.44 229 ALA A CA 1
ATOM 1752 C C . ALA A 1 229 ? -19.874 -13.896 30.569 1.00 94.44 229 ALA A C 1
ATOM 1754 O O . ALA A 1 229 ? -20.985 -14.419 30.653 1.00 94.44 229 ALA A O 1
ATOM 1755 N N . THR A 1 230 ? -19.499 -12.883 31.356 1.00 94.88 230 THR A N 1
ATOM 1756 C CA . THR A 1 230 ? -20.368 -12.274 32.377 1.00 94.88 230 THR A CA 1
ATOM 1757 C C . THR A 1 230 ? -21.578 -11.586 31.737 1.00 94.88 230 THR A C 1
ATOM 1759 O O . THR A 1 230 ? -22.718 -11.910 32.066 1.00 94.88 230 THR A O 1
ATOM 1762 N N . TRP A 1 231 ? -21.342 -10.717 30.751 1.00 94.75 231 TRP A N 1
ATOM 1763 C CA . TRP A 1 231 ? -22.377 -10.020 29.986 1.00 94.75 231 TRP A CA 1
ATOM 1764 C C . TRP A 1 231 ? -23.284 -10.985 29.210 1.00 94.75 231 TRP A C 1
ATOM 1766 O O . TRP A 1 231 ? -24.499 -10.831 29.218 1.00 94.75 231 TRP A O 1
ATOM 1776 N N . GLY A 1 232 ? -22.731 -12.026 28.585 1.00 92.94 232 GLY A N 1
ATOM 1777 C CA . GLY A 1 232 ? -23.535 -13.022 27.870 1.00 92.94 232 GLY A CA 1
ATOM 1778 C C . GLY A 1 232 ? -24.368 -13.919 28.797 1.00 92.94 232 GLY A C 1
ATOM 1779 O O . GLY A 1 232 ? -25.327 -14.548 28.351 1.00 92.94 232 GLY A O 1
ATOM 1780 N N . GLY A 1 233 ? -23.998 -13.998 30.081 1.00 92.56 233 GLY A N 1
ATOM 1781 C CA . GLY A 1 233 ? -24.665 -14.812 31.097 1.00 92.56 233 GLY A CA 1
ATOM 1782 C C . GLY A 1 233 ? -25.609 -14.047 32.028 1.00 92.56 233 GLY A C 1
ATOM 1783 O O . GLY A 1 233 ? -26.368 -14.688 32.761 1.00 92.56 233 GLY A O 1
ATOM 1784 N N . THR A 1 234 ? -25.577 -12.710 32.031 1.00 92.44 234 THR A N 1
ATOM 1785 C CA . THR A 1 234 ? -26.403 -11.917 32.950 1.00 92.44 234 THR A CA 1
ATOM 1786 C C . THR A 1 234 ? -27.892 -12.045 32.609 1.00 92.44 234 THR A C 1
ATOM 1788 O O . THR A 1 234 ? -28.279 -12.015 31.440 1.00 92.44 234 THR A O 1
ATOM 1791 N N . PRO A 1 235 ? -28.785 -12.140 33.612 1.00 91.12 235 PRO A N 1
ATOM 1792 C CA . PRO A 1 235 ? -30.227 -12.078 33.384 1.00 91.12 235 PRO A CA 1
ATOM 1793 C C . PRO A 1 235 ? -30.735 -10.648 33.118 1.00 91.12 235 PRO A C 1
ATOM 1795 O O . PRO A 1 235 ? -31.939 -10.449 32.938 1.00 91.12 235 PRO A O 1
ATOM 1798 N N . SER A 1 236 ? -29.863 -9.635 33.174 1.00 91.44 236 SER A N 1
ATOM 1799 C CA . SER A 1 236 ? -30.239 -8.238 32.962 1.00 91.44 236 SER A CA 1
ATOM 1800 C C . SER A 1 236 ? -30.500 -7.920 31.488 1.00 91.44 236 SER A C 1
ATOM 1802 O O . SER A 1 236 ? -29.937 -8.532 30.587 1.00 91.44 236 SER A O 1
ATOM 1804 N N . LYS A 1 237 ? -31.314 -6.890 31.224 1.00 89.62 237 LYS A N 1
ATOM 1805 C CA . LYS A 1 237 ? -31.573 -6.419 29.850 1.00 89.62 237 LYS A CA 1
ATOM 1806 C C . LYS A 1 237 ? -30.333 -5.868 29.141 1.00 89.62 237 LYS A C 1
ATOM 1808 O O . LYS A 1 237 ? -30.365 -5.710 27.929 1.00 89.62 237 LYS A O 1
ATOM 1813 N N . HIS A 1 238 ? -29.258 -5.574 29.872 1.00 90.19 238 HIS A N 1
ATOM 1814 C CA . HIS A 1 238 ? -28.015 -5.127 29.248 1.00 90.19 238 HIS A CA 1
ATOM 1815 C C . HIS A 1 238 ? -27.343 -6.248 28.444 1.00 90.19 238 HIS A C 1
ATOM 1817 O O . HIS A 1 238 ? -26.587 -5.931 27.536 1.00 90.19 238 HIS A O 1
ATOM 1823 N N . ALA A 1 239 ? -27.692 -7.524 28.675 1.00 91.19 239 ALA A N 1
ATOM 1824 C CA . ALA A 1 239 ? -27.285 -8.644 27.817 1.00 91.19 239 ALA A CA 1
ATOM 1825 C C . ALA A 1 239 ? -27.772 -8.513 26.358 1.00 91.19 239 ALA A C 1
ATOM 1827 O O . ALA A 1 239 ? -27.266 -9.194 25.473 1.00 91.19 239 ALA A O 1
ATOM 1828 N N . GLU A 1 240 ? -28.775 -7.667 26.094 1.00 89.12 240 GLU A N 1
ATOM 1829 C CA . GLU A 1 240 ? -29.311 -7.419 24.746 1.00 89.12 240 GLU A CA 1
ATOM 1830 C C . GLU A 1 240 ? -28.661 -6.203 24.058 1.00 89.12 240 GLU A C 1
ATOM 1832 O O . GLU A 1 240 ? -28.963 -5.921 22.901 1.00 89.12 240 GLU A O 1
ATOM 1837 N N . VAL A 1 241 ? -27.782 -5.480 24.759 1.00 89.38 241 VAL A N 1
ATOM 1838 C CA . VAL A 1 241 ? -27.115 -4.255 24.294 1.00 89.38 241 VAL A CA 1
ATOM 1839 C C . VAL A 1 241 ? -25.688 -4.605 23.885 1.00 89.38 241 VAL A C 1
ATOM 1841 O O . VAL A 1 241 ? -24.938 -5.166 24.683 1.00 89.38 241 VAL A O 1
ATOM 1844 N N . SER A 1 242 ? -25.300 -4.282 22.648 1.00 89.94 242 SER A N 1
ATOM 1845 C CA . SER A 1 242 ? -23.942 -4.569 22.164 1.00 89.94 242 SER A CA 1
ATOM 1846 C C . SER A 1 242 ? -22.892 -3.748 22.921 1.00 89.94 242 SER A C 1
ATOM 1848 O O . SER A 1 242 ? -23.138 -2.597 23.283 1.00 89.94 242 SER A O 1
ATOM 1850 N N . CYS A 1 243 ? -21.684 -4.294 23.104 1.00 91.31 243 CYS A N 1
ATOM 1851 C CA . CYS A 1 243 ? -20.578 -3.597 23.764 1.00 91.31 243 CYS A CA 1
ATOM 1852 C C . CYS A 1 243 ? -20.327 -2.208 23.152 1.00 91.31 243 CYS A C 1
ATOM 1854 O O . CYS A 1 243 ? -20.118 -1.244 23.887 1.00 91.31 243 CYS A O 1
ATOM 1856 N N . ALA A 1 244 ? -20.399 -2.097 21.821 1.00 89.88 244 ALA A N 1
ATOM 1857 C CA . ALA A 1 244 ? -20.139 -0.858 21.086 1.00 89.88 244 ALA A CA 1
ATOM 1858 C C . ALA A 1 244 ? -21.267 0.189 21.190 1.00 89.88 244 ALA A C 1
ATOM 1860 O O . ALA A 1 244 ? -21.047 1.354 20.863 1.00 89.88 244 ALA A O 1
ATOM 1861 N N . GLU A 1 245 ? -22.460 -0.182 21.673 1.00 89.88 245 GLU A N 1
ATOM 1862 C CA . GLU A 1 245 ? -23.537 0.787 21.931 1.00 89.88 245 GLU A CA 1
ATOM 1863 C C . GLU A 1 245 ? -23.243 1.632 23.176 1.00 89.88 245 GLU A C 1
ATOM 1865 O O . GLU A 1 245 ? -23.573 2.817 23.221 1.00 89.88 245 GLU A O 1
ATOM 1870 N N . CYS A 1 246 ? -22.590 1.039 24.179 1.00 90.19 246 CYS A N 1
ATOM 1871 C CA . CYS A 1 246 ? -22.145 1.742 25.380 1.00 90.19 246 CYS A CA 1
ATOM 1872 C C . CYS A 1 246 ? -20.715 2.282 25.228 1.00 90.19 246 CYS A C 1
ATOM 1874 O O . CYS A 1 246 ? -20.440 3.436 25.563 1.00 90.19 246 CYS A O 1
ATOM 1876 N N . HIS A 1 247 ? -19.801 1.459 24.715 1.00 91.19 247 HIS A N 1
ATOM 1877 C CA . HIS A 1 247 ? -18.407 1.816 24.482 1.00 91.19 247 HIS A CA 1
ATOM 1878 C C . HIS A 1 247 ? -18.244 2.343 23.059 1.00 91.19 247 HIS A C 1
ATOM 1880 O O . HIS A 1 247 ? -17.837 1.618 22.162 1.00 91.19 247 HIS A O 1
ATOM 1886 N N . THR A 1 248 ? -18.560 3.619 22.845 1.00 88.19 248 THR A N 1
ATOM 1887 C CA . THR A 1 248 ? -18.430 4.250 21.518 1.00 88.19 248 THR A CA 1
ATOM 1888 C C . THR A 1 248 ? -16.981 4.553 21.135 1.00 88.19 248 THR A C 1
ATOM 1890 O O . THR A 1 248 ? -16.683 4.818 19.976 1.00 88.19 248 THR A O 1
ATOM 1893 N N . GLU A 1 249 ? -16.075 4.523 22.110 1.00 89.31 249 GLU A N 1
ATOM 1894 C CA . GLU A 1 249 ? -14.632 4.639 21.925 1.00 89.31 249 GLU A CA 1
ATOM 1895 C C . GLU A 1 249 ? -13.948 3.557 22.764 1.00 89.31 249 GLU A C 1
ATOM 1897 O O . GLU A 1 249 ? -14.387 3.237 23.875 1.00 89.31 249 GLU A O 1
ATOM 1902 N N . HIS A 1 250 ? -12.867 2.974 22.249 1.00 89.81 250 HIS A N 1
ATOM 1903 C CA . HIS A 1 250 ? -12.175 1.910 22.965 1.00 89.81 250 HIS A CA 1
ATOM 1904 C C . HIS A 1 250 ? -11.553 2.442 24.267 1.00 89.81 250 HIS A C 1
ATOM 1906 O O . HIS A 1 250 ? -10.730 3.356 24.251 1.00 89.81 250 HIS A O 1
ATOM 1912 N N . GLY A 1 251 ? -11.943 1.856 25.403 1.00 87.56 251 GLY A N 1
ATOM 1913 C CA . GLY A 1 251 ? -11.518 2.287 26.741 1.00 87.56 251 GLY A CA 1
ATOM 1914 C C . GLY A 1 251 ? -12.372 3.395 27.372 1.00 87.56 251 GLY A C 1
ATOM 1915 O O . GLY A 1 251 ? -12.129 3.753 28.525 1.00 87.56 251 GLY A O 1
ATOM 1916 N N . LEU A 1 252 ? -13.384 3.919 26.671 1.00 91.44 252 LEU A N 1
ATOM 1917 C CA . LEU A 1 252 ? -14.347 4.856 27.251 1.00 91.44 252 LEU A CA 1
ATOM 1918 C C . LEU A 1 252 ? -15.250 4.132 28.249 1.00 91.44 252 LEU A C 1
ATOM 1920 O O . LEU A 1 252 ? -15.867 3.132 27.902 1.00 91.44 252 LEU A O 1
ATOM 1924 N N . ILE A 1 253 ? -15.397 4.669 29.459 1.00 91.62 253 ILE A N 1
ATOM 1925 C CA . ILE A 1 253 ? -16.415 4.219 30.416 1.00 91.62 253 ILE A CA 1
ATOM 1926 C C . ILE A 1 253 ? -17.582 5.216 30.348 1.00 91.62 253 ILE A C 1
ATOM 1928 O O . ILE A 1 253 ? -17.416 6.358 30.789 1.00 91.62 253 ILE A O 1
ATOM 1932 N N . PRO A 1 254 ? -18.740 4.840 29.777 1.00 91.25 254 PRO A N 1
ATOM 1933 C CA . PRO A 1 254 ? -19.870 5.751 29.641 1.00 91.25 254 PRO A CA 1
ATOM 1934 C C . PRO A 1 254 ? -20.532 6.031 30.993 1.00 91.25 254 PRO A C 1
ATOM 1936 O O . PRO A 1 254 ? -20.533 5.202 31.905 1.00 91.25 254 PRO A O 1
ATOM 1939 N N . ALA A 1 255 ? -21.152 7.203 31.113 1.00 90.94 255 ALA A N 1
ATOM 1940 C CA . ALA A 1 255 ? -21.991 7.513 32.260 1.00 90.94 255 ALA A CA 1
ATOM 1941 C C . ALA A 1 255 ? -23.368 6.856 32.100 1.00 90.94 255 ALA A C 1
ATOM 1943 O O . ALA A 1 255 ? -23.978 6.941 31.034 1.00 90.94 255 ALA A O 1
ATOM 1944 N N . CYS A 1 256 ? -23.915 6.287 33.180 1.00 90.38 256 CYS A N 1
ATOM 1945 C CA . CYS A 1 256 ? -25.267 5.713 33.182 1.00 90.38 256 CYS A CA 1
ATOM 1946 C C . CYS A 1 256 ? -26.322 6.733 32.717 1.00 90.38 256 CYS A C 1
ATOM 1948 O O . CYS A 1 256 ? -27.290 6.376 32.048 1.00 90.38 256 CYS A O 1
ATOM 1950 N N . SER A 1 257 ? -26.101 8.017 33.021 1.00 89.56 257 SER A N 1
ATOM 1951 C CA . SER A 1 257 ? -26.972 9.134 32.645 1.00 89.56 257 SER A CA 1
ATOM 1952 C C . SER A 1 257 ? -27.087 9.381 31.142 1.00 89.56 257 SER A C 1
ATOM 1954 O O . SER A 1 257 ? -27.968 10.128 30.734 1.00 89.56 257 SER A O 1
ATOM 1956 N N . ASN A 1 258 ? -26.233 8.770 30.318 1.00 90.62 258 ASN A N 1
ATOM 1957 C CA . ASN A 1 258 ? -26.331 8.880 28.862 1.00 90.62 258 ASN A CA 1
ATOM 1958 C C . ASN A 1 258 ? -27.580 8.172 28.310 1.00 90.62 258 ASN A C 1
ATOM 1960 O O . ASN A 1 258 ? -28.049 8.521 27.230 1.00 90.62 258 ASN A O 1
ATOM 1964 N N . CYS A 1 259 ? -28.126 7.199 29.048 1.00 90.12 259 CYS A N 1
ATOM 1965 C CA . CYS A 1 259 ? -29.338 6.466 28.667 1.00 90.12 259 CYS A CA 1
ATOM 1966 C C . CYS A 1 259 ? -30.389 6.414 29.788 1.00 90.12 259 CYS A C 1
ATOM 1968 O O . CYS A 1 259 ? -31.575 6.223 29.522 1.00 90.12 259 CYS A O 1
ATOM 1970 N N . HIS A 1 260 ? -29.976 6.571 31.048 1.00 89.69 260 HIS A N 1
ATOM 1971 C CA . HIS A 1 260 ? -30.852 6.501 32.213 1.00 89.69 260 HIS A CA 1
ATOM 1972 C C . HIS A 1 260 ? -31.065 7.875 32.841 1.00 89.69 260 HIS A C 1
ATOM 1974 O O . HIS A 1 260 ? -30.185 8.428 33.494 1.00 89.69 260 HIS A O 1
ATOM 1980 N N . GLU A 1 261 ? -32.280 8.399 32.713 1.00 89.50 261 GLU A N 1
ATOM 1981 C CA . GLU A 1 261 ? -32.620 9.724 33.224 1.00 89.50 261 GLU A CA 1
ATOM 1982 C C . GLU A 1 261 ? -33.378 9.663 34.559 1.00 89.50 261 GLU A C 1
ATOM 1984 O O . GLU A 1 261 ? -34.142 8.735 34.854 1.00 89.50 261 GLU A O 1
ATOM 1989 N N . THR A 1 262 ? -33.176 10.693 35.378 1.00 84.88 262 THR A N 1
ATOM 1990 C CA . THR A 1 262 ? -34.004 11.012 36.551 1.00 84.88 262 THR A CA 1
ATOM 1991 C C . THR A 1 262 ? -35.102 11.986 36.097 1.00 84.88 262 THR A C 1
ATOM 1993 O O . THR A 1 262 ? -34.772 12.939 35.397 1.00 84.88 262 THR A O 1
ATOM 1996 N N . PRO A 1 263 ? -36.388 11.800 36.460 1.00 85.38 263 PRO A N 1
ATOM 1997 C CA . PRO A 1 263 ? -36.905 10.879 37.470 1.00 85.38 263 PRO A CA 1
ATOM 1998 C C . PRO A 1 263 ? -37.367 9.509 36.938 1.00 85.38 263 PRO A C 1
ATOM 2000 O O . PRO A 1 263 ? -37.971 8.737 37.682 1.00 85.38 263 PRO A O 1
ATOM 2003 N N . ALA A 1 264 ? -37.139 9.212 35.654 1.00 87.12 264 ALA A N 1
ATOM 2004 C CA . ALA A 1 264 ? -37.675 8.016 34.999 1.00 87.12 264 ALA A CA 1
ATOM 2005 C C . ALA A 1 264 ? -37.162 6.704 35.617 1.00 87.12 264 ALA A C 1
ATOM 2007 O O . ALA A 1 264 ? -37.911 5.733 35.708 1.00 87.12 264 ALA A O 1
ATOM 2008 N N . THR A 1 265 ? -35.903 6.680 36.060 1.00 86.56 265 THR A N 1
ATOM 2009 C CA . THR A 1 265 ? -35.269 5.500 36.673 1.00 86.56 265 THR A CA 1
ATOM 2010 C C . THR A 1 265 ? -35.241 5.557 38.201 1.00 86.56 265 THR A C 1
ATOM 2012 O O . THR A 1 265 ? -35.539 4.564 38.863 1.00 86.56 265 THR A O 1
ATOM 2015 N N . HIS A 1 266 ? -34.950 6.728 38.771 1.00 89.25 266 HIS A N 1
ATOM 2016 C CA . HIS A 1 266 ? -34.871 6.972 40.213 1.00 89.25 266 HIS A CA 1
ATOM 2017 C C . HIS A 1 266 ? -35.461 8.341 40.551 1.00 89.25 266 HIS A C 1
ATOM 2019 O O . HIS A 1 266 ? -35.427 9.238 39.723 1.00 89.25 266 HIS A O 1
ATOM 2025 N N . ASN A 1 267 ? -35.983 8.545 41.764 1.00 92.94 267 ASN A N 1
ATOM 2026 C CA . ASN A 1 267 ? -36.448 9.874 42.184 1.00 92.94 267 ASN A CA 1
ATOM 2027 C C . ASN A 1 267 ? -35.280 10.776 42.633 1.00 92.94 267 ASN A C 1
ATOM 2029 O O . ASN A 1 267 ? -34.254 10.285 43.104 1.00 92.94 267 ASN A O 1
ATOM 2033 N N . GLU A 1 268 ? -35.469 12.098 42.563 1.00 92.69 268 GLU A N 1
ATOM 2034 C CA . GLU A 1 268 ? -34.434 13.093 42.895 1.00 92.69 268 GLU A CA 1
ATOM 2035 C C . GLU A 1 268 ? -33.876 12.944 44.317 1.00 92.69 268 GLU A C 1
ATOM 2037 O O . GLU A 1 268 ? -32.678 13.104 44.539 1.00 92.69 268 GLU A O 1
ATOM 2042 N N . LYS A 1 269 ? -34.725 12.596 45.293 1.00 93.81 269 LYS A N 1
ATOM 2043 C CA . LYS A 1 269 ? -34.306 12.441 46.692 1.00 93.81 269 LYS A CA 1
ATOM 2044 C C . LYS A 1 269 ? -33.335 11.272 46.869 1.00 93.81 269 LYS A C 1
ATOM 2046 O O . LYS A 1 269 ? -32.401 11.388 47.656 1.00 93.81 269 LYS A O 1
ATOM 2051 N N . LEU A 1 270 ? -33.556 10.162 46.162 1.00 91.19 270 LEU A N 1
ATOM 2052 C CA . LEU A 1 270 ? -32.663 9.006 46.192 1.00 91.19 270 LEU A CA 1
ATOM 2053 C C . LEU A 1 270 ? -31.324 9.342 45.533 1.00 91.19 270 LEU A C 1
ATOM 2055 O O . LEU A 1 270 ? -30.286 9.094 46.136 1.00 91.19 270 LEU A O 1
ATOM 2059 N N . MET A 1 271 ? -31.352 9.982 44.362 1.00 90.88 271 MET A N 1
ATOM 2060 C CA . MET A 1 271 ? -30.134 10.406 43.660 1.00 90.88 271 MET A CA 1
ATOM 2061 C C . MET A 1 271 ? -29.326 11.443 44.454 1.00 90.88 271 MET A C 1
ATOM 2063 O O . MET A 1 271 ? -28.101 11.441 44.400 1.00 90.88 271 MET A O 1
ATOM 2067 N N . ALA A 1 272 ? -29.988 12.292 45.246 1.00 92.44 272 ALA A N 1
ATOM 2068 C CA . ALA A 1 272 ? -29.312 13.225 46.149 1.00 92.44 272 ALA A CA 1
ATOM 2069 C C . ALA A 1 272 ? -28.603 12.527 47.326 1.00 92.44 272 ALA A C 1
ATOM 2071 O O . ALA A 1 272 ? -27.621 13.054 47.844 1.00 92.44 272 ALA A O 1
ATOM 2072 N N . MET A 1 273 ? -29.095 11.364 47.768 1.00 93.69 273 MET A N 1
ATOM 2073 C CA . MET A 1 273 ? -28.469 10.568 48.834 1.00 93.69 273 MET A CA 1
ATOM 2074 C C . MET A 1 273 ? -27.376 9.636 48.301 1.00 93.69 273 MET A C 1
ATOM 2076 O O . MET A 1 273 ? -26.380 9.426 48.988 1.00 93.69 273 MET A O 1
ATOM 2080 N N . PHE A 1 274 ? -27.561 9.099 47.093 1.00 93.00 274 PHE A N 1
ATOM 2081 C CA . PHE A 1 274 ? -26.678 8.124 46.453 1.00 93.00 274 PHE A CA 1
ATOM 2082 C C . PHE A 1 274 ? -26.316 8.596 45.037 1.00 93.00 274 PHE A C 1
ATOM 2084 O O . PHE A 1 274 ? -26.941 8.175 44.063 1.00 93.00 274 PHE A O 1
ATOM 2091 N N . PRO A 1 275 ? -25.326 9.496 44.901 1.00 88.88 275 PRO A N 1
ATOM 2092 C CA . PRO A 1 275 ? -24.935 10.032 43.599 1.00 88.88 275 PRO A CA 1
ATOM 2093 C C . PRO A 1 275 ? -24.159 9.021 42.736 1.00 88.88 275 PRO A C 1
ATOM 2095 O O . PRO A 1 275 ? -24.089 9.195 41.521 1.00 88.88 275 PRO A O 1
ATOM 2098 N N . ASN A 1 276 ? -23.574 7.976 43.334 1.00 90.50 276 ASN A N 1
ATOM 2099 C CA . ASN A 1 276 ? -22.858 6.925 42.614 1.00 90.50 276 ASN A CA 1
ATOM 2100 C C . ASN A 1 276 ? -23.761 5.707 42.380 1.00 90.50 276 ASN A C 1
ATOM 2102 O O . ASN A 1 276 ? -24.177 5.032 43.319 1.00 90.50 276 ASN A O 1
ATOM 2106 N N . CYS A 1 277 ? -24.018 5.389 41.112 1.00 90.56 277 CYS A N 1
ATOM 2107 C CA . CYS A 1 277 ? -24.890 4.279 40.727 1.00 90.56 277 CYS A CA 1
ATOM 2108 C C . CYS A 1 277 ? -24.325 2.919 41.182 1.00 90.56 277 CYS A C 1
ATOM 2110 O O . CYS A 1 277 ? -25.080 2.017 41.554 1.00 90.56 277 CYS A O 1
ATOM 2112 N N . LEU A 1 278 ? -22.995 2.775 41.186 1.00 90.62 278 LEU A N 1
ATOM 2113 C CA . LEU A 1 278 ? -22.314 1.509 41.475 1.00 90.62 278 LEU A CA 1
ATOM 2114 C C . LEU A 1 278 ? -22.389 1.087 42.946 1.00 90.62 278 LEU A C 1
ATOM 2116 O O . LEU A 1 278 ? -22.168 -0.084 43.242 1.00 90.62 278 LEU A O 1
ATOM 2120 N N . ASP A 1 279 ? -22.796 1.981 43.850 1.00 91.31 279 ASP A N 1
ATOM 2121 C CA . ASP A 1 279 ? -23.005 1.644 45.264 1.00 91.31 279 ASP A CA 1
ATOM 2122 C C . ASP A 1 279 ? -24.140 0.617 45.449 1.00 91.31 279 ASP A C 1
ATOM 2124 O O . ASP A 1 279 ? -24.198 -0.083 46.458 1.00 91.31 279 ASP A O 1
ATOM 2128 N N . CYS A 1 280 ? -25.056 0.524 44.477 1.00 90.12 280 CYS A N 1
ATOM 2129 C CA . CYS A 1 280 ? -26.165 -0.434 44.473 1.00 90.12 280 CYS A CA 1
ATOM 2130 C C . CYS A 1 280 ? -26.193 -1.322 43.222 1.00 90.12 280 CYS A C 1
ATOM 2132 O O . CYS A 1 280 ? -26.636 -2.465 43.308 1.00 90.12 280 CYS A O 1
ATOM 2134 N N . HIS A 1 281 ? -25.740 -0.817 42.071 1.00 89.12 281 HIS A N 1
ATOM 2135 C CA . HIS A 1 281 ? -25.759 -1.554 40.806 1.00 89.12 281 HIS A CA 1
ATOM 2136 C C . HIS A 1 281 ? -24.552 -2.485 40.598 1.00 89.12 281 HIS A C 1
ATOM 2138 O O . HIS A 1 281 ? -24.619 -3.305 39.695 1.00 89.12 281 HIS A O 1
ATOM 2144 N N . LEU A 1 282 ? -23.538 -2.426 41.477 1.00 88.69 282 LEU A N 1
ATOM 2145 C CA . LEU A 1 282 ? -22.388 -3.338 41.634 1.00 88.69 282 LEU A CA 1
ATOM 2146 C C . LEU A 1 282 ? -21.536 -3.595 40.377 1.00 88.69 282 LEU A C 1
ATOM 2148 O O . LEU A 1 282 ? -20.382 -3.175 40.349 1.00 88.69 282 LEU A O 1
ATOM 2152 N N . ASP A 1 283 ? -22.086 -4.268 39.369 1.00 90.81 283 ASP A N 1
ATOM 2153 C CA . ASP A 1 283 ? -21.441 -4.571 38.093 1.00 90.81 283 ASP A CA 1
ATOM 2154 C C . ASP A 1 283 ? -22.365 -4.171 36.939 1.00 90.81 283 ASP A C 1
ATOM 2156 O O . ASP A 1 283 ? -23.520 -4.584 36.867 1.00 90.81 283 ASP A O 1
ATOM 2160 N N . VAL A 1 284 ? -21.848 -3.357 36.023 1.00 89.88 284 VAL A N 1
ATOM 2161 C CA . VAL A 1 284 ? -22.582 -2.890 34.840 1.00 89.88 284 VAL A CA 1
ATOM 2162 C C . VAL A 1 284 ? -22.789 -3.994 33.802 1.00 89.88 284 VAL A C 1
ATOM 2164 O O . VAL A 1 284 ? -23.728 -3.908 33.015 1.00 89.88 284 VAL A O 1
ATOM 2167 N N . HIS A 1 285 ? -21.951 -5.035 33.817 1.00 93.88 285 HIS A N 1
ATOM 2168 C CA . HIS A 1 285 ? -22.061 -6.198 32.936 1.00 93.88 285 HIS A CA 1
ATOM 2169 C C . HIS A 1 285 ? -22.869 -7.342 33.566 1.00 93.88 285 HIS A C 1
ATOM 2171 O O . HIS A 1 285 ? -23.240 -8.273 32.858 1.00 93.88 285 HIS A O 1
ATOM 2177 N N . ASP A 1 286 ? -23.186 -7.258 34.864 1.00 92.62 286 ASP A N 1
ATOM 2178 C CA . ASP A 1 286 ? -24.075 -8.191 35.566 1.00 92.62 286 ASP A CA 1
ATOM 2179 C C . ASP A 1 286 ? -24.984 -7.469 36.567 1.00 92.62 286 ASP A C 1
ATOM 2181 O O . ASP A 1 286 ? -24.905 -7.620 37.790 1.00 92.62 286 ASP A O 1
ATOM 2185 N N . LEU A 1 287 ? -25.857 -6.623 36.024 1.00 89.00 287 LEU A N 1
ATOM 2186 C CA . LEU A 1 287 ? -26.735 -5.794 36.836 1.00 89.00 287 LEU A CA 1
ATOM 2187 C C . LEU A 1 287 ? -27.744 -6.645 37.626 1.00 89.00 287 LEU A C 1
ATOM 2189 O O . LEU A 1 287 ? -28.423 -7.502 37.049 1.00 89.00 287 LEU A O 1
ATOM 2193 N N . PRO A 1 288 ? -27.963 -6.343 38.921 1.00 85.50 288 PRO A N 1
ATOM 2194 C CA . PRO A 1 288 ? -28.974 -7.021 39.716 1.00 85.50 288 PRO A CA 1
ATOM 2195 C C . PRO A 1 288 ? -30.370 -6.878 39.100 1.00 85.50 288 PRO A C 1
ATOM 2197 O O . PRO A 1 288 ? -30.888 -5.772 38.928 1.00 85.50 288 PRO A O 1
ATOM 2200 N N . VAL A 1 289 ? -31.023 -8.007 38.831 1.00 84.62 289 VAL A N 1
ATOM 2201 C CA . VAL A 1 289 ? -32.423 -8.039 38.393 1.00 84.62 289 VAL A CA 1
ATOM 2202 C C . VAL A 1 289 ? -33.353 -8.334 39.564 1.00 84.62 289 VAL A C 1
ATOM 2204 O O . VAL A 1 289 ? -33.062 -9.169 40.425 1.00 84.62 289 VAL A O 1
ATOM 2207 N N . LYS A 1 290 ? -34.515 -7.670 39.598 1.00 71.38 290 LYS A N 1
ATOM 2208 C CA . LYS A 1 290 ? -35.604 -8.105 40.479 1.00 71.38 290 LYS A CA 1
ATOM 2209 C C . LYS A 1 290 ? -36.117 -9.452 39.977 1.00 71.38 290 LYS A C 1
ATOM 2211 O O . LYS A 1 290 ? -36.576 -9.538 38.841 1.00 71.38 290 LYS A O 1
ATOM 2216 N N . LYS A 1 291 ? -36.011 -10.469 40.831 1.00 55.62 291 LYS A N 1
ATOM 2217 C CA . LYS A 1 291 ? -36.696 -11.752 40.651 1.00 55.62 291 LYS A CA 1
ATOM 2218 C C . LYS A 1 291 ? -38.208 -11.582 40.733 1.00 55.62 291 LYS A C 1
ATOM 2220 O O . LYS A 1 291 ? -38.652 -10.720 41.528 1.00 55.62 291 LYS A O 1
#

Secondary structure (DSSP, 8-state):
-----------SSSTTTHHHHHTTTHHHHHHHHHHHHTTSPPP-GGGG-SPPPPPPHHHHHHH-HHHHHHHHHH-GGG-S-GGGT----S---GGGT-HHHHSPPGGGT---TT-TT---GGGT---TTSTT--B--HHHHTTHHHH-HHHHHHHHHS-SGGGGS-HHHHS-SBTT----GGGT---SSTT--GGGHHHH--TTSTTS----TT--HHHHHHHHHHHHHHHHH-SSGGGGS-HHHH-SSTT----GGGT--TTTSS-HHHHHH---THHHH--SSSPPPP-

Radius of gyration: 42.99 Å; Cα contacts (8 Å, |Δi|>4): 206; chains: 1; bounding box: 134×43×106 Å

Foldseek 3Di:
DDDDDDDDDPPDDPPVVVVVVVVVVVVVVVVVVVVVVVPDDDDDCVVVPDDDDDDWPVRVCVPPVVLSVLLVVAQVVPVDTPCVFQVDPPPDDVVVNCPVVRGGDPVVPDDCPLPDPPRPQCVQQVRNSRRVFGFDDPVCQVCCCSRVVVLLVLCVVQPDPVVVDGPCVQVVGGVPDHHQPVVPDDDLDDPDDSVCQCCQAPPSRRVRGHDDLPDDLVSCCSPPVVLSVLLCPAPDPSVVPRPCNQCVDVPDHHDPCVPDDPPVPPHPVVCVVPVDPCVQQVDPSHGDDDD

Sequence (291 aa):
MSNHIQTKKLITISMMVLIAATLLVAGTASAQQTAMRDNLPAVNASLYAAEPIPLTVDQCGQCHTRHFSDLKQAGGKHQFDCRECHEVFHAYNPPRNNYAEIMPLCATCHGQPHGDKHVECINCHENPHAPKRVPMTHMLEGICSDCHGPQAVELQDFPSKHTEQACNSCHHSRHGYIPVCAECHEPHFATQAEATCMQCHPVHQPRTIALAADVDLQTCDACHADIYATWGGTPSKHAEVSCAECHTEHGLIPACSNCHETPATHNEKLMAMFPNCLDCHLDVHDLPVKK

Mean predicted aligned error: 11.84 Å

Solvent-accessible surface area (backbone atoms only — not comparable to full-atom values): 18544 Å² total; per-residue (Å²): 134,81,89,80,90,88,84,92,82,87,87,84,78,77,73,70,66,62,57,65,65,57,60,65,60,57,56,55,59,53,53,55,58,48,61,59,58,78,70,57,79,78,90,62,69,74,84,68,67,67,82,86,74,84,80,51,66,68,61,50,29,75,75,42,47,66,55,46,47,34,24,73,77,43,16,69,90,66,69,61,65,64,62,85,59,47,85,71,75,96,73,77,40,79,97,71,64,43,55,81,78,67,50,69,62,67,67,80,83,38,81,61,93,70,41,88,86,59,69,66,56,56,83,56,28,73,37,82,41,20,48,82,63,27,66,56,42,79,72,56,60,78,45,51,50,84,79,43,43,69,56,53,48,37,23,64,78,41,74,50,80,67,54,79,47,60,73,45,76,59,35,50,76,20,69,88,47,80,64,64,68,70,81,84,44,83,68,78,47,99,82,62,56,77,84,54,53,58,57,32,26,43,86,50,28,59,85,51,63,47,54,54,76,81,61,60,71,72,65,49,34,60,81,36,44,71,57,44,53,41,22,74,64,31,90,28,77,62,53,78,54,58,71,35,77,62,34,66,41,75,89,52,81,66,62,68,66,81,81,50,50,78,64,84,77,45,52,69,72,55,44,72,76,48,77,57,65,56,85,78,42,72,37,88,54,52,38,82,66,88,127

pLDDT: mean 85.43, std 15.45, range [35.66, 97.75]